Protein AF-X0UNC1-F1 (afdb_monomer_lite)

InterPro domains:
  IPR003507 Peptidase family S66 [PTHR30237] (47-263)
  IPR027461 LD-carboxypeptidase A, C-terminal domain superfamily [G3DSA:3.50.30.60] (169-266)
  IPR027461 LD-carboxypeptidase A, C-terminal domain superfamily [SSF141986] (198-264)
  IPR027478 Murein tetrapeptide carboxypeptidase, N-terminal [G3DSA:3.40.50.10740] (17-152)
  IPR029062 Class I glutamine amidotransferase-like [SSF52317] (46-132)
  IPR040449 LD-carboxypeptidase, N-terminal [PF02016] (45-111)
  IPR040921 LD-carboxypeptidase, C-terminal [PF17676] (198-264)

Sequence (266 aa):
DLDRLGFATAVDMLAFVRTHLPAPLRLTAAPRFFEVREDDERGGRRDDDARIRDLQGAIDDQRTLAIVSANGGAYLSRILADINFSPLARRRAPFWMFGFSEITTLVNLVASYRCGRGVYWLCPNFLAWKIRPRAAAREAVAEFWQTLPVILDGGWPGRPTPSRGGGWISTQKDFKHLDFGPIRGRLVSGRAESGRVRLIGGCIAVFCAFLIAKQAKRLRPDGRWLILEDIREAPYRLDRYFASFKLAGWFDRLAGLIIGDFHTPE

Secondary structure (DSSP, 8-state):
-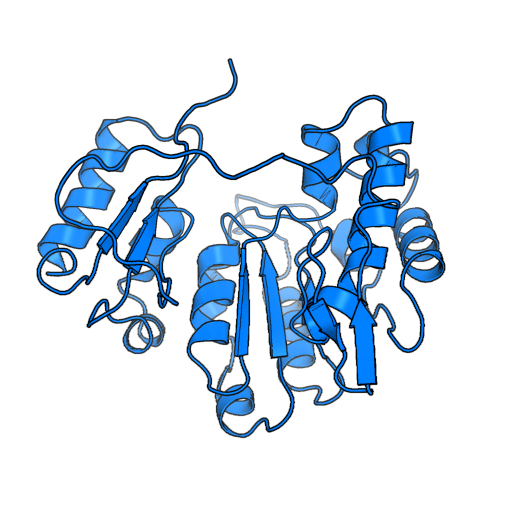TTTTT-SSHHHHHHHHHHHS-TT------THHHHPPEETTTTEES-HHHHHHHHHHHHH-TT--EEE-S---S-SGGGTTT---HHHHH--S-EEEEE-GGGHHHHHHHHTSTTEEEEE---TTTHHHHS-SHHHHHHHHHHHHHHHHHHHTT-BTTB-EE-TTSSEE--TTT-SSS---SPP----SS---SS---EEEEEHHHHHHHTTSGGGGGG--TT-EEEEE-SS--HHHHHHHHHHHHHTT-TTT-SEEEE-------

pLDDT: mean 87.93, std 11.5, range [45.62, 98.0]

Foldseek 3Di:
DCVLLVHPALVRLQVLLQVLQDPPDDDPDDRVVVPFDFDVVCQTRPDLPVVQCVQQVLLQDLPNQEDADQAADDRPLVSPVVRDNVSLQVHDAAYEYEEAHLCLVVLLLQVLGPRRHRDDHCRLNNLSVVDDDSVVSNVQSSVVSNCVVQVSQVHDAQDWDQGPVGDTDHHVPPDDRPPPDDDDDDDPDDDDDPDDFAEHEGALLNVLVCCPPPSCVSVAQARHEYEYEHEPDDPVVVVVSVVSCVVVVNVVHHPYYHYDDHDHPD

Structure (mmCIF, N/CA/C/O backbone):
data_AF-X0UNC1-F1
#
_entry.id   AF-X0UNC1-F1
#
loop_
_atom_site.group_PDB
_atom_site.id
_atom_site.type_symbol
_atom_site.label_atom_id
_atom_site.label_alt_id
_atom_site.label_comp_id
_atom_site.label_asym_id
_atom_site.label_entity_id
_atom_site.label_seq_id
_atom_site.pdbx_PDB_ins_code
_atom_site.Cartn_x
_atom_site.Cartn_y
_atom_site.Cartn_z
_atom_site.occupancy
_atom_site.B_iso_or_equiv
_atom_site.auth_seq_id
_atom_site.auth_comp_id
_atom_site.auth_asym_id
_atom_site.auth_atom_id
_atom_site.pdbx_PDB_model_num
ATOM 1 N N . ASP A 1 1 ? 5.633 1.254 -18.620 1.00 79.44 1 ASP A N 1
ATOM 2 C CA . ASP A 1 1 ? 6.142 2.256 -17.656 1.00 79.44 1 ASP A CA 1
ATOM 3 C C . ASP A 1 1 ? 7.614 2.587 -17.814 1.00 79.44 1 ASP A C 1
ATOM 5 O O . ASP A 1 1 ? 7.907 3.772 -17.837 1.00 79.44 1 ASP A O 1
ATOM 9 N N . LEU A 1 2 ? 8.513 1.610 -17.999 1.00 87.25 2 LEU A N 1
ATOM 10 C CA . LEU A 1 2 ? 9.952 1.866 -18.212 1.00 87.25 2 LEU A CA 1
ATOM 11 C C . LEU A 1 2 ? 10.226 2.949 -19.272 1.00 87.25 2 LEU A C 1
ATOM 13 O O . LEU A 1 2 ? 10.856 3.955 -18.966 1.00 87.25 2 LEU A O 1
ATOM 17 N N . ASP A 1 3 ? 9.639 2.820 -20.466 1.00 86.00 3 ASP A N 1
ATOM 18 C CA . ASP A 1 3 ? 9.773 3.829 -21.528 1.00 86.00 3 ASP A CA 1
ATOM 19 C C . ASP A 1 3 ? 9.216 5.214 -21.125 1.00 86.00 3 ASP A C 1
ATOM 21 O O . ASP A 1 3 ? 9.839 6.242 -21.389 1.00 86.00 3 ASP A O 1
ATOM 25 N N . ARG A 1 4 ? 8.082 5.262 -20.408 1.00 84.94 4 ARG A N 1
ATOM 26 C CA . ARG A 1 4 ? 7.494 6.524 -19.908 1.00 84.94 4 ARG A CA 1
ATOM 27 C C . ARG A 1 4 ? 8.386 7.207 -18.871 1.00 84.94 4 ARG A C 1
ATOM 29 O O . ARG A 1 4 ? 8.374 8.431 -18.780 1.00 84.94 4 ARG A O 1
ATOM 36 N N . LEU A 1 5 ? 9.136 6.415 -18.111 1.00 85.31 5 LEU A N 1
ATOM 37 C CA . LEU A 1 5 ? 10.139 6.858 -17.147 1.00 85.31 5 LEU A CA 1
ATOM 38 C C . LEU A 1 5 ? 11.498 7.172 -17.796 1.00 85.31 5 LEU A C 1
ATOM 40 O O . LEU A 1 5 ? 12.403 7.641 -17.114 1.00 85.31 5 LEU A O 1
ATOM 44 N N . GLY A 1 6 ? 11.659 6.921 -19.099 1.00 86.69 6 GLY A N 1
ATOM 45 C CA . GLY A 1 6 ? 12.914 7.151 -19.811 1.00 86.69 6 GLY A CA 1
ATOM 46 C C . GLY A 1 6 ? 13.993 6.096 -19.544 1.00 86.69 6 GLY A C 1
ATOM 47 O O . GLY A 1 6 ? 15.178 6.424 -19.606 1.00 86.69 6 GLY A O 1
ATOM 48 N N . PHE A 1 7 ? 13.605 4.851 -19.246 1.00 91.44 7 PHE A N 1
ATOM 49 C CA . PHE A 1 7 ? 14.516 3.711 -19.104 1.00 91.44 7 PHE A CA 1
ATOM 50 C C . PHE A 1 7 ? 14.308 2.698 -20.231 1.00 91.44 7 PHE A C 1
ATOM 52 O O . PHE A 1 7 ? 13.170 2.344 -20.544 1.00 91.44 7 PHE A O 1
ATOM 59 N N . ALA A 1 8 ? 15.406 2.203 -20.808 1.00 91.81 8 ALA A N 1
ATOM 60 C CA . ALA A 1 8 ? 15.360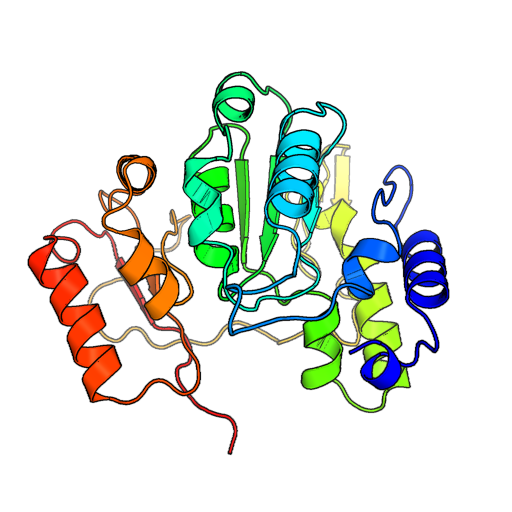 1.175 -21.845 1.00 91.81 8 ALA A CA 1
ATOM 61 C C . ALA A 1 8 ? 15.033 -0.204 -21.254 1.00 91.81 8 ALA A C 1
ATOM 63 O O . ALA A 1 8 ? 14.214 -0.937 -21.804 1.00 91.81 8 ALA A O 1
ATOM 64 N N . THR A 1 9 ? 15.624 -0.539 -20.102 1.00 93.81 9 THR A N 1
ATOM 65 C CA . THR A 1 9 ? 15.418 -1.827 -19.428 1.00 93.81 9 THR A CA 1
ATOM 66 C C . THR A 1 9 ? 15.122 -1.676 -17.933 1.00 93.81 9 THR A C 1
ATOM 68 O O . THR A 1 9 ? 15.359 -0.632 -17.316 1.00 93.81 9 THR A O 1
ATOM 71 N N . ALA A 1 10 ? 14.621 -2.751 -17.314 1.00 93.38 10 ALA A N 1
ATOM 72 C CA . ALA A 1 10 ? 14.457 -2.824 -15.863 1.00 93.38 10 ALA A CA 1
ATOM 73 C C . ALA A 1 10 ? 15.808 -2.762 -15.129 1.00 93.38 10 ALA A C 1
ATOM 75 O O . ALA A 1 10 ? 15.888 -2.215 -14.028 1.00 93.38 10 ALA A O 1
ATOM 76 N N . VAL A 1 11 ? 16.872 -3.287 -15.746 1.00 96.00 11 VAL A N 1
ATOM 77 C CA . VAL A 1 11 ? 18.243 -3.213 -15.225 1.00 96.00 11 VAL A CA 1
ATOM 78 C C . VAL A 1 11 ? 18.689 -1.756 -15.115 1.00 96.00 11 VAL A C 1
ATOM 80 O O . VAL A 1 11 ? 19.142 -1.353 -14.043 1.00 96.00 11 VAL A O 1
ATOM 83 N N . ASP A 1 12 ? 18.478 -0.955 -16.164 1.00 95.06 12 ASP A N 1
ATOM 84 C CA . ASP A 1 12 ? 18.856 0.466 -16.184 1.00 95.06 12 ASP A CA 1
ATOM 85 C C . ASP A 1 12 ? 18.105 1.267 -15.122 1.00 95.06 12 ASP A C 1
ATOM 87 O O . ASP A 1 12 ? 18.697 2.065 -14.392 1.00 95.06 12 ASP A O 1
ATOM 91 N N . MET A 1 13 ? 16.797 1.023 -14.995 1.00 94.44 13 MET A N 1
ATOM 92 C CA . MET A 1 13 ? 15.981 1.663 -13.967 1.00 94.44 13 MET A CA 1
ATOM 93 C C . MET A 1 13 ? 16.474 1.297 -12.564 1.00 94.44 13 MET A C 1
ATOM 95 O O . MET A 1 13 ? 16.636 2.174 -11.721 1.00 94.44 13 MET A O 1
ATOM 99 N N . LEU A 1 14 ? 16.744 0.019 -12.293 1.00 95.75 14 LEU A N 1
ATOM 100 C CA . LEU A 1 14 ? 17.217 -0.414 -10.977 1.00 95.75 14 LEU A CA 1
ATOM 101 C C . LEU A 1 14 ? 18.623 0.105 -10.662 1.00 95.75 14 LEU A C 1
ATOM 103 O O . LEU A 1 14 ? 18.894 0.436 -9.508 1.00 95.75 14 LEU A O 1
ATOM 107 N N . ALA A 1 15 ? 19.509 0.198 -11.656 1.00 96.75 15 ALA A N 1
ATOM 108 C CA . ALA A 1 15 ? 20.810 0.839 -11.498 1.00 96.75 15 ALA A CA 1
ATOM 109 C C . ALA A 1 15 ? 20.642 2.318 -11.123 1.00 96.75 15 ALA A C 1
ATOM 111 O O . ALA A 1 15 ? 21.204 2.758 -10.123 1.00 96.75 15 ALA A O 1
ATOM 112 N N . PHE A 1 16 ? 19.786 3.047 -11.843 1.00 95.75 16 PHE A N 1
ATOM 113 C CA . PHE A 1 16 ? 19.465 4.440 -11.538 1.00 95.75 16 PHE A CA 1
ATOM 114 C C . PHE A 1 16 ? 18.873 4.616 -10.136 1.00 95.75 16 PHE A C 1
ATOM 116 O O . PHE A 1 16 ? 19.290 5.501 -9.397 1.00 95.75 16 PHE A O 1
ATOM 123 N N . VAL A 1 17 ? 17.928 3.771 -9.724 1.00 95.19 17 VAL A N 1
ATOM 124 C CA . VAL A 1 17 ? 17.356 3.858 -8.373 1.00 95.19 17 VAL A CA 1
ATOM 125 C C . VAL A 1 17 ? 18.431 3.632 -7.310 1.00 95.19 17 VAL A C 1
ATOM 127 O O . VAL A 1 17 ? 18.474 4.359 -6.322 1.00 95.19 17 VAL A O 1
ATOM 130 N N . ARG A 1 18 ? 19.332 2.663 -7.506 1.00 96.06 18 ARG A N 1
ATOM 131 C CA . ARG A 1 18 ? 20.413 2.380 -6.549 1.00 96.06 18 ARG A CA 1
ATOM 132 C C . ARG A 1 18 ? 21.384 3.548 -6.381 1.00 96.06 18 ARG A C 1
ATOM 134 O O . ARG A 1 18 ? 21.899 3.707 -5.283 1.00 96.06 18 ARG A O 1
ATOM 141 N N . THR A 1 19 ? 21.614 4.363 -7.413 1.00 96.06 19 THR A N 1
ATOM 142 C CA . THR A 1 19 ? 22.465 5.561 -7.287 1.00 96.06 19 THR A CA 1
ATOM 143 C C . THR A 1 19 ? 21.760 6.730 -6.597 1.00 96.06 19 THR A C 1
ATOM 145 O O . THR A 1 19 ? 22.437 7.615 -6.088 1.00 96.06 19 THR A O 1
ATOM 148 N N . HIS A 1 20 ? 20.422 6.748 -6.571 1.00 94.31 20 HIS A N 1
ATOM 149 C CA . HIS A 1 20 ? 19.626 7.824 -5.961 1.00 94.31 20 HIS A CA 1
ATOM 150 C C . HIS A 1 20 ? 19.039 7.455 -4.595 1.00 94.31 20 HIS A C 1
ATOM 152 O O . HIS A 1 20 ? 18.511 8.322 -3.907 1.00 94.31 20 HIS A O 1
ATOM 158 N N . LEU A 1 21 ? 19.135 6.191 -4.178 1.00 94.38 21 LEU A N 1
ATOM 159 C CA . LEU A 1 21 ? 18.744 5.752 -2.845 1.00 94.38 21 LEU A CA 1
ATOM 160 C C . LEU A 1 21 ? 19.859 6.090 -1.837 1.00 94.38 21 LEU A C 1
ATOM 162 O O . LEU A 1 21 ? 20.949 5.521 -1.941 1.00 94.38 21 LEU A O 1
ATOM 166 N N . PRO A 1 22 ? 19.622 6.969 -0.845 1.00 92.56 22 PRO A N 1
ATOM 167 C CA . PRO A 1 22 ? 20.681 7.381 0.069 1.00 92.56 22 PRO A CA 1
ATOM 168 C C . PRO A 1 22 ? 21.156 6.244 0.981 1.00 92.56 22 PRO A C 1
ATOM 170 O O . PRO A 1 22 ? 20.357 5.466 1.512 1.00 92.56 22 PRO A O 1
ATOM 173 N N . ALA A 1 23 ? 22.467 6.183 1.222 1.00 90.56 23 ALA A N 1
ATOM 174 C CA . ALA A 1 23 ? 23.041 5.280 2.215 1.00 90.56 23 ALA A CA 1
ATOM 175 C C . ALA A 1 23 ? 22.481 5.584 3.626 1.00 90.56 23 ALA A C 1
ATOM 177 O O . ALA A 1 23 ? 22.202 6.742 3.935 1.00 90.56 23 ALA A O 1
ATOM 178 N N . PRO A 1 24 ? 22.317 4.571 4.501 1.00 93.12 24 PRO A N 1
ATOM 179 C CA . PRO A 1 24 ? 22.712 3.168 4.337 1.00 93.12 24 PRO A CA 1
ATOM 180 C C . PRO A 1 24 ? 21.640 2.276 3.677 1.00 93.12 24 PRO A C 1
ATOM 182 O O . PRO A 1 24 ? 21.762 1.050 3.724 1.00 93.12 24 PRO A O 1
ATOM 185 N N . LEU A 1 25 ? 20.579 2.848 3.095 1.00 95.56 25 LEU A N 1
ATOM 186 C CA . LEU A 1 25 ? 19.500 2.065 2.492 1.00 95.56 25 LEU A CA 1
ATOM 187 C C . LEU A 1 25 ? 19.997 1.297 1.260 1.00 95.56 25 LEU A C 1
ATOM 189 O O . LEU A 1 25 ? 20.842 1.767 0.501 1.00 95.56 25 LEU A O 1
ATOM 193 N N . ARG A 1 26 ? 19.459 0.092 1.056 1.00 96.50 26 ARG A N 1
ATOM 194 C CA . ARG A 1 26 ? 19.784 -0.765 -0.090 1.00 96.50 26 ARG A CA 1
ATOM 195 C C . ARG A 1 26 ? 18.510 -1.276 -0.742 1.00 96.50 26 ARG A C 1
ATOM 197 O O . ARG A 1 26 ? 17.616 -1.766 -0.058 1.00 96.50 26 ARG A O 1
ATOM 204 N N . LEU A 1 27 ? 18.459 -1.203 -2.069 1.00 95.88 27 LEU A N 1
ATOM 205 C CA . LEU A 1 27 ? 17.361 -1.748 -2.860 1.00 95.88 27 LEU A CA 1
ATOM 206 C C . LEU A 1 27 ? 17.609 -3.231 -3.168 1.00 95.88 27 LEU A C 1
ATOM 208 O O . LEU A 1 27 ? 18.585 -3.569 -3.839 1.00 95.88 27 LEU A O 1
ATOM 212 N N . THR A 1 28 ? 16.690 -4.097 -2.746 1.00 95.31 28 THR A N 1
ATOM 213 C CA . THR A 1 28 ? 16.735 -5.553 -2.988 1.00 95.31 28 THR A CA 1
ATOM 214 C C . THR A 1 28 ? 15.943 -6.000 -4.223 1.00 95.31 28 THR A C 1
ATOM 216 O O . THR A 1 28 ? 15.921 -7.184 -4.549 1.00 95.31 28 THR A O 1
ATOM 219 N N . ALA A 1 29 ? 15.307 -5.067 -4.939 1.00 93.50 29 ALA A N 1
ATOM 220 C CA . ALA A 1 29 ? 14.529 -5.366 -6.136 1.00 93.50 29 ALA A CA 1
ATOM 221 C C . ALA A 1 29 ? 15.393 -5.929 -7.277 1.00 93.50 29 ALA A C 1
ATOM 223 O O . ALA A 1 29 ? 16.523 -5.483 -7.503 1.00 93.50 29 ALA A O 1
ATOM 224 N N . ALA A 1 30 ? 14.827 -6.880 -8.023 1.00 91.69 30 ALA A N 1
ATOM 225 C CA . ALA A 1 30 ? 15.468 -7.510 -9.173 1.00 91.69 30 ALA A CA 1
ATOM 226 C C . ALA A 1 30 ? 14.706 -7.225 -10.481 1.00 91.69 30 ALA A C 1
ATOM 228 O O . ALA A 1 30 ? 13.495 -6.997 -10.428 1.00 91.69 30 ALA A O 1
ATOM 229 N N . PRO A 1 31 ? 15.374 -7.295 -11.651 1.00 92.06 31 PRO A N 1
ATOM 230 C CA . PRO A 1 31 ? 14.754 -7.002 -12.949 1.00 92.06 31 PRO A CA 1
ATOM 231 C C . PRO A 1 31 ? 13.486 -7.816 -13.227 1.00 92.06 31 PRO A C 1
ATOM 233 O O . PRO A 1 31 ? 12.492 -7.254 -13.687 1.00 92.06 31 PRO A O 1
ATOM 236 N N . ARG A 1 32 ? 13.461 -9.090 -12.797 1.00 89.75 32 ARG A N 1
ATOM 237 C CA . ARG A 1 32 ? 12.297 -9.983 -12.935 1.00 89.75 32 ARG A CA 1
ATOM 238 C C . ARG A 1 32 ? 10.994 -9.361 -12.427 1.00 89.75 32 ARG A C 1
ATOM 240 O O . ARG A 1 32 ? 9.942 -9.623 -12.991 1.00 89.75 32 ARG A O 1
ATOM 247 N N . PHE A 1 33 ? 11.044 -8.485 -11.417 1.00 86.56 33 PHE A N 1
ATOM 248 C CA . PHE A 1 33 ? 9.865 -7.797 -10.872 1.00 86.56 33 PHE A CA 1
ATOM 249 C C . PHE A 1 33 ? 9.198 -6.831 -11.847 1.00 86.56 33 PHE A C 1
ATOM 251 O O . PHE A 1 33 ? 8.117 -6.334 -11.543 1.00 86.56 33 PHE A O 1
ATOM 258 N N . PHE A 1 34 ? 9.817 -6.540 -12.986 1.00 85.62 34 PHE A N 1
ATOM 259 C CA . PHE A 1 34 ? 9.329 -5.606 -13.999 1.00 85.62 34 PHE A CA 1
ATOM 260 C C . PHE A 1 34 ? 9.144 -6.272 -15.367 1.00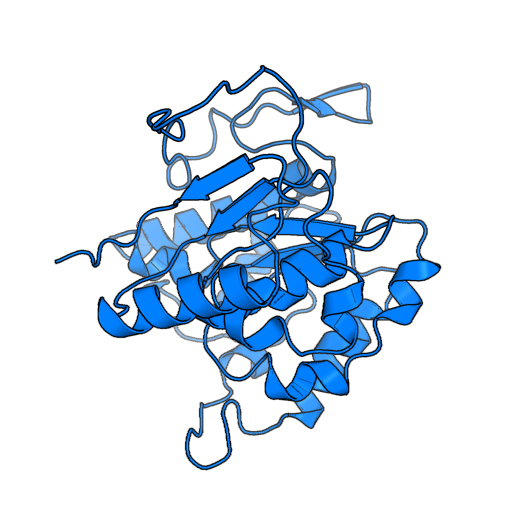 85.62 34 PHE A C 1
ATOM 262 O O . PHE A 1 34 ? 8.550 -5.672 -16.255 1.00 85.62 34 PHE A O 1
ATOM 269 N N . GLU A 1 35 ? 9.617 -7.509 -15.523 1.00 82.12 35 GLU A N 1
ATOM 270 C CA . GLU A 1 35 ? 9.595 -8.264 -16.781 1.00 82.12 35 GLU A CA 1
ATOM 271 C C . GLU A 1 35 ? 8.417 -9.249 -16.858 1.00 82.12 35 GLU A C 1
ATOM 273 O O . GLU A 1 35 ? 8.073 -9.718 -17.944 1.00 82.12 35 GLU A O 1
ATOM 278 N N . VAL A 1 36 ? 7.756 -9.546 -15.728 1.00 77.31 36 VAL A N 1
ATOM 279 C CA . VAL A 1 36 ? 6.568 -10.415 -15.720 1.00 77.31 36 VAL A CA 1
ATOM 280 C C . VAL A 1 36 ? 5.422 -9.756 -16.484 1.00 77.31 36 VAL A C 1
ATOM 282 O O . VAL A 1 36 ? 5.016 -8.636 -16.163 1.00 77.31 36 VAL A O 1
ATOM 285 N N . ARG A 1 37 ? 4.861 -10.495 -17.444 1.00 76.25 37 ARG A N 1
ATOM 286 C CA . ARG A 1 37 ? 3.643 -10.120 -18.170 1.00 76.25 37 ARG A CA 1
ATOM 287 C C . ARG A 1 37 ? 2.399 -10.540 -17.398 1.00 76.25 37 ARG A C 1
ATOM 289 O O . ARG A 1 37 ? 2.374 -11.632 -16.830 1.00 76.25 37 ARG A O 1
ATOM 296 N N . GLU A 1 38 ? 1.382 -9.690 -17.418 1.00 77.94 38 GLU A N 1
ATOM 297 C CA . GLU A 1 38 ? 0.041 -10.050 -16.964 1.00 77.94 38 GLU A CA 1
ATOM 298 C C . GLU A 1 38 ? -0.590 -11.074 -17.919 1.00 77.94 38 GLU A C 1
ATOM 300 O O . GLU A 1 38 ? -0.264 -11.137 -19.109 1.00 77.94 38 GLU A O 1
ATOM 305 N N . ASP A 1 39 ? -1.423 -11.927 -17.343 1.00 78.25 39 ASP A N 1
ATOM 306 C CA . ASP A 1 39 ? -2.204 -12.978 -17.973 1.00 78.25 39 ASP A CA 1
ATOM 307 C C . ASP A 1 39 ? -3.557 -13.007 -17.253 1.00 78.25 39 ASP A C 1
ATOM 309 O O . ASP A 1 39 ? -3.709 -13.612 -16.188 1.00 78.25 39 ASP A O 1
ATOM 313 N N . ASP A 1 40 ? -4.523 -12.270 -17.794 1.00 78.81 40 ASP A N 1
ATOM 314 C CA . ASP A 1 40 ? -5.837 -12.110 -17.168 1.00 78.81 40 ASP A CA 1
ATOM 315 C C . ASP A 1 40 ? -6.625 -13.427 -17.132 1.00 78.81 40 ASP A C 1
ATOM 317 O O . ASP A 1 40 ? -7.381 -13.667 -16.190 1.00 78.81 40 ASP A O 1
ATOM 321 N N . GLU A 1 41 ? -6.389 -14.332 -18.087 1.00 79.06 41 GLU A N 1
ATOM 322 C CA . GLU A 1 41 ? -7.042 -15.646 -18.141 1.00 79.06 41 GLU A CA 1
ATOM 323 C C . GLU A 1 41 ? -6.536 -16.590 -17.044 1.00 79.06 41 GLU A C 1
ATOM 325 O O . GLU A 1 41 ? -7.276 -17.448 -16.561 1.00 79.06 41 GLU A O 1
ATOM 330 N N . ARG A 1 42 ? -5.282 -16.416 -16.608 1.00 70.56 42 ARG A N 1
ATOM 331 C CA . ARG A 1 42 ? -4.683 -17.175 -15.496 1.00 70.56 42 ARG A CA 1
ATOM 332 C C . ARG A 1 42 ? -4.620 -16.386 -14.189 1.00 70.56 42 ARG A C 1
ATOM 334 O O . ARG A 1 42 ? -4.094 -16.878 -13.191 1.00 70.56 42 ARG A O 1
ATOM 341 N N . GLY A 1 43 ? -5.235 -15.205 -14.164 1.00 60.97 43 GLY A N 1
ATOM 342 C CA . GLY A 1 43 ? -5.462 -14.422 -12.959 1.00 60.97 43 GLY A CA 1
ATOM 343 C C . GLY A 1 43 ? -4.280 -13.578 -12.490 1.00 60.97 43 GLY A C 1
ATOM 344 O O . GLY A 1 43 ? -4.030 -13.489 -11.285 1.00 60.97 43 GLY A O 1
ATOM 345 N N . GLY A 1 44 ? -3.601 -12.923 -13.432 1.00 68.81 44 GLY A N 1
ATOM 346 C CA . GLY A 1 44 ? -2.694 -11.807 -13.182 1.00 68.81 44 GLY A CA 1
ATOM 347 C C . GLY A 1 44 ? -1.259 -12.065 -13.614 1.00 68.81 44 GLY A C 1
ATOM 348 O O . GLY A 1 44 ? -0.992 -12.596 -14.686 1.00 68.81 44 GLY A O 1
ATOM 349 N N . ARG A 1 45 ? -0.287 -11.647 -12.794 1.00 69.25 45 ARG A N 1
ATOM 350 C CA . ARG A 1 45 ? 1.125 -11.993 -13.022 1.00 69.25 45 ARG A CA 1
ATOM 351 C C . ARG A 1 45 ? 1.280 -13.510 -12.974 1.00 69.25 45 ARG A C 1
ATOM 353 O O . ARG A 1 45 ? 0.955 -14.097 -11.953 1.00 69.25 45 ARG A O 1
ATOM 360 N N . ARG A 1 46 ? 1.841 -14.091 -14.041 1.00 69.62 46 ARG A N 1
ATOM 361 C CA . ARG A 1 46 ? 1.930 -15.537 -14.361 1.00 69.62 46 ARG A CA 1
ATOM 362 C C . ARG A 1 46 ? 2.386 -16.511 -13.257 1.00 69.62 46 ARG A C 1
ATOM 364 O O . ARG A 1 46 ? 2.341 -17.711 -13.499 1.00 69.62 46 ARG A O 1
ATOM 371 N N . ASP A 1 47 ? 2.857 -16.039 -12.106 1.00 83.81 47 ASP A N 1
ATOM 372 C CA . ASP A 1 47 ? 3.411 -16.870 -11.034 1.00 83.81 47 ASP A CA 1
ATOM 373 C C . ASP A 1 47 ? 3.018 -16.314 -9.652 1.00 83.81 47 ASP A C 1
ATOM 375 O O . ASP A 1 47 ? 3.693 -15.445 -9.088 1.00 83.81 47 ASP A O 1
ATOM 379 N N . ASP A 1 48 ? 1.889 -16.793 -9.122 1.00 88.50 48 ASP A N 1
ATOM 380 C CA . ASP A 1 48 ? 1.416 -16.476 -7.767 1.00 88.50 48 ASP A CA 1
ATOM 381 C C . ASP A 1 48 ? 2.428 -16.914 -6.710 1.00 88.50 48 ASP A C 1
ATOM 383 O O . ASP A 1 48 ? 2.706 -16.149 -5.785 1.00 88.50 48 ASP A O 1
ATOM 387 N N . ASP A 1 49 ? 3.049 -18.082 -6.885 1.00 89.81 49 ASP A N 1
ATOM 388 C CA . ASP A 1 49 ? 4.021 -18.608 -5.933 1.00 89.81 49 ASP A CA 1
ATOM 389 C C . ASP A 1 49 ? 5.260 -17.712 -5.855 1.00 89.81 49 ASP A C 1
ATOM 391 O O . ASP A 1 49 ? 5.793 -17.486 -4.770 1.00 89.81 49 ASP A O 1
ATOM 395 N N . ALA A 1 50 ? 5.724 -17.149 -6.976 1.00 89.19 50 ALA A N 1
ATOM 396 C CA . ALA A 1 50 ? 6.801 -16.162 -6.965 1.00 89.19 50 ALA A CA 1
ATOM 397 C C . ALA A 1 50 ? 6.394 -14.90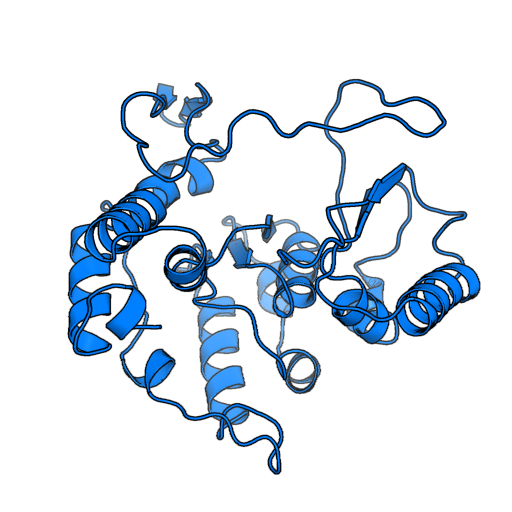4 -6.201 1.00 89.19 50 ALA A C 1
ATOM 399 O O . ALA A 1 50 ? 7.152 -14.449 -5.346 1.00 89.19 50 ALA A O 1
ATOM 400 N N . ARG A 1 51 ? 5.189 -14.374 -6.446 1.00 90.25 51 ARG A N 1
ATOM 401 C CA . ARG A 1 51 ? 4.690 -13.192 -5.724 1.00 90.25 51 ARG A CA 1
ATOM 402 C C . ARG A 1 51 ? 4.582 -13.449 -4.224 1.00 90.25 51 ARG A C 1
ATOM 404 O O . ARG A 1 51 ? 4.976 -12.588 -3.438 1.00 90.25 51 ARG A O 1
ATOM 411 N N . ILE A 1 52 ? 4.086 -14.625 -3.839 1.00 94.56 52 ILE A N 1
ATOM 412 C CA . ILE A 1 52 ? 3.996 -15.071 -2.447 1.00 94.56 52 ILE A CA 1
ATOM 413 C C . ILE A 1 52 ? 5.394 -15.171 -1.843 1.00 94.56 52 ILE A C 1
ATOM 415 O O . ILE A 1 52 ? 5.640 -14.551 -0.813 1.00 94.56 52 ILE A O 1
ATOM 419 N N . ARG A 1 53 ? 6.335 -15.871 -2.492 1.00 94.81 53 ARG A N 1
ATOM 420 C CA . ARG A 1 53 ? 7.722 -16.009 -2.013 1.00 94.81 53 ARG A CA 1
ATOM 421 C C . ARG A 1 53 ? 8.413 -14.658 -1.840 1.00 94.81 53 ARG A C 1
ATOM 423 O O . ARG A 1 53 ? 9.057 -14.440 -0.818 1.00 94.81 53 ARG A O 1
ATOM 430 N N . ASP A 1 54 ? 8.276 -13.755 -2.807 1.00 94.19 54 ASP A N 1
ATOM 431 C CA . ASP A 1 54 ? 8.918 -12.439 -2.772 1.00 94.19 54 ASP A CA 1
ATOM 432 C C . ASP A 1 54 ? 8.345 -11.562 -1.646 1.00 94.19 54 ASP A C 1
ATOM 434 O O . ASP A 1 54 ? 9.099 -10.956 -0.877 1.00 94.19 54 ASP A O 1
ATOM 438 N N . LEU A 1 55 ? 7.015 -11.519 -1.508 1.00 95.75 55 LEU A N 1
ATOM 439 C CA . LEU A 1 55 ? 6.346 -10.755 -0.455 1.00 95.75 55 LEU A CA 1
ATOM 440 C C . LEU A 1 55 ? 6.604 -11.357 0.933 1.00 95.75 55 LEU A C 1
ATOM 442 O O . LEU A 1 55 ? 6.938 -10.625 1.867 1.00 95.75 55 LEU A O 1
ATOM 446 N N . GLN A 1 56 ? 6.495 -12.679 1.069 1.00 97.94 56 GLN A N 1
ATOM 447 C CA . GLN A 1 56 ? 6.748 -13.383 2.323 1.00 97.94 56 GLN A CA 1
ATOM 448 C C . GLN A 1 56 ? 8.207 -13.220 2.759 1.00 97.94 56 GLN A C 1
ATOM 450 O O . GLN A 1 56 ? 8.458 -12.849 3.902 1.00 97.94 56 GLN A O 1
ATOM 455 N N . GLY A 1 57 ? 9.165 -13.382 1.841 1.00 97.62 57 GLY A N 1
ATOM 456 C CA . GLY A 1 57 ? 10.585 -13.184 2.130 1.00 97.62 57 GLY A CA 1
ATOM 457 C C . GLY A 1 57 ? 10.899 -11.769 2.623 1.00 97.62 57 GLY A C 1
ATOM 458 O O . GLY A 1 57 ? 11.680 -11.595 3.559 1.00 97.62 57 GLY A O 1
ATOM 459 N N . ALA A 1 58 ? 10.245 -10.748 2.060 1.00 97.38 58 ALA A N 1
ATOM 460 C CA . ALA A 1 58 ? 10.391 -9.371 2.526 1.00 97.38 58 ALA A CA 1
ATOM 461 C C . ALA A 1 58 ? 9.796 -9.141 3.931 1.00 97.38 58 ALA A C 1
ATOM 463 O O . ALA A 1 58 ? 10.353 -8.358 4.704 1.00 97.38 58 ALA A O 1
ATOM 464 N N . ILE A 1 59 ? 8.689 -9.810 4.271 1.00 98.00 59 ILE A N 1
ATOM 465 C CA . ILE A 1 59 ? 8.060 -9.753 5.603 1.00 98.00 59 ILE A CA 1
ATOM 466 C C . ILE A 1 59 ? 8.912 -10.480 6.655 1.00 98.00 59 ILE A C 1
ATOM 468 O O . ILE A 1 59 ? 9.039 -9.992 7.785 1.00 98.00 59 ILE A O 1
ATOM 472 N N . ASP A 1 60 ? 9.498 -11.618 6.286 1.00 97.50 60 ASP A N 1
ATOM 473 C CA . ASP A 1 60 ? 10.294 -12.464 7.177 1.00 97.50 60 ASP A CA 1
ATOM 474 C C . ASP A 1 60 ? 11.670 -11.851 7.490 1.00 97.50 60 ASP A C 1
ATOM 476 O O . ASP A 1 60 ? 12.141 -11.930 8.633 1.00 97.50 60 ASP A O 1
ATOM 480 N N . ASP A 1 61 ? 12.305 -11.186 6.515 1.00 97.00 61 ASP A N 1
ATOM 481 C CA . ASP A 1 61 ? 13.627 -10.578 6.692 1.00 97.00 61 ASP A CA 1
ATOM 482 C C . ASP A 1 61 ? 13.576 -9.372 7.652 1.00 97.00 61 ASP A C 1
ATOM 484 O O . ASP A 1 61 ? 13.034 -8.299 7.360 1.00 97.00 61 ASP A O 1
ATOM 488 N N . GLN A 1 62 ? 14.218 -9.527 8.815 1.00 94.94 62 GLN A N 1
ATOM 489 C CA . GLN A 1 62 ? 14.315 -8.487 9.845 1.00 94.94 62 GLN A CA 1
ATOM 490 C C . GLN A 1 62 ? 15.092 -7.243 9.389 1.00 94.94 62 GLN A C 1
ATOM 492 O O . GLN A 1 62 ? 14.967 -6.188 10.013 1.00 94.94 62 GLN A O 1
ATOM 497 N N . ARG A 1 63 ? 15.871 -7.338 8.306 1.00 95.38 63 ARG A N 1
ATOM 498 C CA . ARG A 1 63 ? 16.608 -6.214 7.714 1.00 95.38 63 ARG A CA 1
ATOM 499 C C . ARG A 1 63 ? 15.744 -5.389 6.762 1.00 95.38 63 ARG A C 1
ATOM 501 O O . ARG A 1 63 ? 16.084 -4.238 6.493 1.00 95.38 63 ARG A O 1
ATOM 508 N N . THR A 1 64 ? 14.630 -5.929 6.263 1.00 97.38 64 THR A N 1
ATOM 509 C CA . THR A 1 64 ? 13.726 -5.196 5.365 1.00 97.38 64 THR A CA 1
ATOM 510 C C . THR A 1 64 ? 13.039 -4.084 6.133 1.00 97.38 64 THR A C 1
ATOM 512 O O . THR A 1 64 ? 12.168 -4.359 6.949 1.00 97.38 64 THR A O 1
ATOM 515 N N . LEU A 1 65 ? 13.390 -2.825 5.880 1.00 97.19 65 LEU A N 1
ATOM 516 C CA . LEU A 1 65 ? 12.746 -1.679 6.532 1.00 97.19 65 LEU A CA 1
ATOM 517 C C . LEU A 1 65 ? 11.394 -1.337 5.902 1.00 97.19 65 LEU A C 1
ATOM 519 O O . LEU A 1 65 ? 10.466 -0.948 6.611 1.00 97.19 65 LEU A O 1
ATOM 523 N N . ALA A 1 66 ? 11.294 -1.478 4.582 1.00 97.12 66 ALA A N 1
ATOM 524 C CA . ALA A 1 66 ? 10.137 -1.066 3.810 1.00 97.12 66 ALA A CA 1
ATOM 525 C C . ALA A 1 66 ? 9.891 -1.983 2.612 1.00 97.12 66 ALA A C 1
ATOM 527 O O . ALA A 1 66 ? 10.839 -2.422 1.961 1.00 97.12 66 ALA A O 1
ATOM 528 N N . ILE A 1 67 ? 8.618 -2.187 2.282 1.00 97.25 67 ILE A N 1
ATOM 529 C CA . ILE A 1 67 ? 8.182 -2.667 0.972 1.00 97.25 67 ILE A CA 1
ATOM 530 C C . ILE A 1 67 ? 7.638 -1.465 0.205 1.00 97.25 67 ILE A C 1
ATOM 532 O O . ILE A 1 67 ? 6.693 -0.807 0.646 1.00 97.25 67 ILE A O 1
ATOM 536 N N . VAL A 1 68 ? 8.246 -1.185 -0.947 1.00 95.94 68 VAL A N 1
ATOM 537 C CA . VAL A 1 68 ? 7.812 -0.130 -1.865 1.00 95.94 68 VAL A CA 1
ATOM 538 C C . VAL A 1 68 ? 7.215 -0.778 -3.100 1.00 95.94 68 VAL A C 1
ATOM 540 O O . VAL A 1 68 ? 7.923 -1.402 -3.889 1.00 95.94 68 VAL A O 1
ATOM 543 N N . SER A 1 69 ? 5.904 -0.633 -3.265 1.00 93.31 69 SER A N 1
ATOM 544 C CA . SER A 1 69 ? 5.215 -1.168 -4.439 1.00 93.31 69 SER A CA 1
ATOM 545 C C . SER A 1 69 ? 5.559 -0.321 -5.653 1.00 93.31 69 SER A C 1
ATOM 547 O O . SER A 1 69 ? 5.428 0.899 -5.604 1.00 93.31 69 SER A O 1
ATOM 549 N N . ALA A 1 70 ? 6.002 -0.954 -6.739 1.00 88.94 70 ALA A N 1
ATOM 550 C CA . ALA A 1 70 ? 6.361 -0.248 -7.966 1.00 88.94 70 ALA A CA 1
ATOM 551 C C . ALA A 1 70 ? 5.142 0.377 -8.664 1.00 88.94 70 ALA A C 1
ATOM 553 O O . ALA A 1 70 ? 5.266 1.448 -9.250 1.00 88.94 70 ALA A O 1
ATOM 554 N N . ASN A 1 71 ? 3.980 -0.275 -8.558 1.00 86.94 71 ASN A N 1
ATOM 555 C CA . ASN A 1 71 ? 2.686 0.119 -9.113 1.00 86.94 71 ASN A CA 1
ATOM 556 C C . ASN A 1 71 ? 1.543 -0.385 -8.212 1.00 86.94 71 ASN A C 1
ATOM 558 O O . ASN A 1 71 ? 1.777 -1.189 -7.306 1.00 86.94 71 ASN A O 1
ATOM 562 N N . GLY A 1 72 ? 0.319 0.067 -8.504 1.00 84.12 72 GLY A N 1
ATOM 563 C CA . GLY A 1 72 ? -0.910 -0.656 -8.157 1.00 84.12 72 GLY A CA 1
ATOM 564 C C . GLY A 1 72 ? -1.147 -1.829 -9.120 1.00 84.12 72 GLY A C 1
ATOM 565 O O . GLY A 1 72 ? -0.191 -2.466 -9.562 1.00 84.12 72 GLY A O 1
ATOM 566 N N . GLY A 1 73 ? -2.404 -2.089 -9.483 1.00 86.06 73 GLY A N 1
ATOM 567 C CA . GLY A 1 73 ? -2.762 -3.111 -10.472 1.00 86.06 73 GLY A CA 1
ATOM 568 C C . GLY A 1 73 ? -3.998 -3.893 -10.050 1.00 86.06 73 GLY A C 1
ATOM 569 O O . GLY A 1 73 ? -4.965 -3.301 -9.588 1.00 86.06 73 GLY A O 1
ATOM 570 N N . ALA A 1 74 ? -3.942 -5.212 -10.197 1.00 86.50 74 ALA A N 1
ATOM 571 C CA . ALA A 1 74 ? -4.960 -6.149 -9.739 1.00 86.50 74 ALA A CA 1
ATOM 572 C C . ALA A 1 74 ? -4.294 -7.421 -9.182 1.00 86.50 74 ALA A C 1
ATOM 574 O O . ALA A 1 74 ? -3.068 -7.570 -9.212 1.00 86.50 74 ALA A O 1
ATOM 575 N N . TYR A 1 75 ? -5.107 -8.364 -8.702 1.00 88.81 75 TYR A N 1
ATOM 576 C CA . TYR A 1 75 ? -4.695 -9.730 -8.349 1.00 88.81 75 TYR A CA 1
ATOM 577 C C . TYR A 1 75 ? -3.817 -9.880 -7.099 1.00 88.81 75 TYR A C 1
ATOM 579 O O . TYR A 1 75 ? -3.280 -10.965 -6.857 1.00 88.81 75 TYR A O 1
ATOM 587 N N . LEU A 1 76 ? -3.657 -8.854 -6.264 1.00 89.94 76 LEU A N 1
ATOM 588 C CA . LEU A 1 76 ? -3.023 -9.031 -4.954 1.00 89.94 76 LEU A CA 1
ATOM 589 C C . LEU A 1 76 ? -3.970 -9.762 -4.008 1.00 89.94 76 LEU A C 1
ATOM 591 O O . LEU A 1 76 ? -3.560 -10.677 -3.300 1.00 89.94 76 LEU A O 1
ATOM 595 N N . SER A 1 77 ? -5.250 -9.396 -4.051 1.00 87.19 77 SER A N 1
ATOM 596 C CA . SER A 1 77 ? -6.272 -9.920 -3.144 1.00 87.19 77 SER A CA 1
ATOM 597 C C . SER A 1 77 ? -6.379 -11.452 -3.150 1.00 87.19 77 SER A C 1
ATOM 599 O O . SER A 1 77 ? -6.594 -12.047 -2.096 1.00 87.19 77 SER A O 1
ATOM 601 N N . ARG A 1 78 ? -6.148 -12.104 -4.300 1.00 88.44 78 ARG A N 1
ATOM 602 C CA . ARG A 1 78 ? -6.195 -13.575 -4.431 1.00 88.44 78 ARG A CA 1
ATOM 603 C C . ARG A 1 78 ? -5.067 -14.313 -3.704 1.00 88.44 78 ARG A C 1
ATOM 605 O O . ARG A 1 78 ? -5.299 -15.431 -3.274 1.00 88.44 78 ARG A O 1
ATOM 612 N N . ILE A 1 79 ? -3.896 -13.693 -3.523 1.00 91.00 79 ILE A N 1
ATOM 613 C CA . ILE A 1 79 ? -2.764 -14.323 -2.815 1.00 91.00 79 ILE A CA 1
ATOM 614 C C . ILE A 1 79 ? -2.716 -13.957 -1.326 1.00 91.00 79 ILE A C 1
ATOM 616 O O . ILE A 1 79 ? -1.892 -14.481 -0.587 1.00 91.00 79 ILE A O 1
ATOM 620 N N . LEU A 1 80 ? -3.582 -13.051 -0.845 1.00 91.38 80 LEU A N 1
ATOM 621 C CA . LEU A 1 80 ? -3.544 -12.576 0.548 1.00 91.38 80 LEU A CA 1
ATOM 622 C C . LEU A 1 80 ? -3.792 -13.680 1.584 1.00 91.38 80 LEU A C 1
ATOM 624 O O . LEU A 1 80 ? -3.389 -13.526 2.740 1.00 91.38 80 LEU A O 1
ATOM 628 N N . ALA A 1 81 ? -4.485 -14.756 1.204 1.00 91.56 81 ALA A N 1
ATOM 629 C CA . ALA A 1 81 ? -4.712 -15.909 2.071 1.00 91.56 81 ALA A CA 1
ATOM 630 C C . ALA A 1 81 ? -3.413 -16.666 2.390 1.00 91.56 81 ALA A C 1
ATOM 632 O O . ALA A 1 81 ? -3.288 -17.197 3.493 1.00 91.56 81 ALA A O 1
ATOM 633 N N . ASP A 1 82 ? -2.444 -16.625 1.475 1.00 94.50 82 ASP A N 1
ATOM 634 C CA . ASP A 1 82 ? -1.192 -17.383 1.544 1.00 94.50 82 ASP A CA 1
ATOM 635 C C . ASP A 1 82 ? -0.031 -16.571 2.134 1.00 94.50 82 ASP A C 1
ATOM 637 O O . ASP A 1 82 ? 1.060 -17.094 2.357 1.00 94.50 82 ASP A O 1
ATOM 641 N N . ILE A 1 83 ? -0.261 -15.289 2.442 1.00 96.31 83 ILE A N 1
ATOM 642 C CA . ILE A 1 83 ? 0.730 -14.435 3.101 1.00 96.31 83 ILE A CA 1
ATOM 643 C C . ILE A 1 83 ? 0.593 -14.534 4.618 1.00 96.31 83 ILE A C 1
ATOM 645 O O . ILE A 1 83 ? -0.415 -14.161 5.229 1.00 96.31 83 ILE A O 1
ATOM 649 N N . ASN A 1 84 ? 1.672 -14.966 5.257 1.00 96.00 84 ASN A N 1
ATOM 650 C CA . ASN A 1 84 ? 1.781 -15.063 6.697 1.00 96.00 84 ASN A CA 1
ATOM 651 C C . ASN A 1 84 ? 2.315 -13.758 7.310 1.00 96.00 84 ASN A C 1
ATOM 653 O O . ASN A 1 84 ? 3.519 -13.517 7.388 1.00 96.00 84 ASN A O 1
ATOM 657 N N . PHE A 1 85 ? 1.406 -12.947 7.855 1.00 95.94 85 PHE A N 1
ATOM 658 C CA . PHE A 1 85 ? 1.739 -11.697 8.554 1.00 95.94 85 PHE A CA 1
ATOM 659 C C . PHE A 1 85 ? 2.098 -11.867 10.042 1.00 95.94 85 PHE A C 1
ATOM 661 O O . PHE A 1 85 ? 2.362 -10.879 10.733 1.00 95.94 85 PHE A O 1
ATOM 668 N N . SER A 1 86 ? 2.095 -13.087 10.593 1.00 95.12 86 SER A N 1
ATOM 669 C CA . SER A 1 86 ? 2.449 -13.302 12.008 1.00 95.12 86 SER A CA 1
ATOM 670 C C . SER A 1 86 ? 3.861 -12.838 12.418 1.00 95.12 86 SER A C 1
ATOM 672 O O . SER A 1 86 ? 3.990 -12.394 13.567 1.00 95.12 86 SER A O 1
ATOM 674 N N . PRO A 1 87 ? 4.892 -12.806 11.543 1.00 97.06 87 PRO A N 1
ATOM 675 C CA . PRO A 1 87 ? 6.199 -12.248 11.896 1.00 97.06 87 PRO A CA 1
ATOM 676 C C . PRO A 1 87 ? 6.125 -10.784 12.350 1.00 97.06 87 PRO A C 1
ATOM 678 O O . PRO A 1 87 ? 6.802 -10.390 13.304 1.00 97.06 87 PRO A O 1
ATOM 681 N N . LEU A 1 88 ? 5.226 -9.985 11.758 1.00 97.12 88 LEU A N 1
ATOM 682 C CA . LEU A 1 88 ? 5.046 -8.574 12.118 1.00 97.12 88 LEU A CA 1
ATOM 683 C C . LEU A 1 88 ? 4.548 -8.386 13.560 1.00 97.12 88 LEU A C 1
ATOM 685 O O . LEU A 1 88 ? 4.777 -7.342 14.165 1.00 97.12 88 LEU A O 1
ATOM 689 N N . ALA A 1 89 ? 3.893 -9.388 14.155 1.00 95.88 89 ALA A N 1
ATOM 690 C CA . ALA A 1 89 ? 3.452 -9.309 15.549 1.00 95.88 89 ALA A CA 1
ATOM 691 C C . ALA A 1 89 ? 4.626 -9.325 16.542 1.00 95.88 89 ALA A C 1
ATOM 693 O O . ALA A 1 89 ? 4.530 -8.732 17.616 1.00 95.88 89 ALA A O 1
ATOM 694 N N . ARG A 1 90 ? 5.730 -9.990 16.182 1.00 94.44 90 ARG A N 1
ATOM 695 C CA . ARG A 1 90 ? 6.918 -10.167 17.037 1.00 94.44 90 ARG A CA 1
ATOM 696 C C . ARG A 1 90 ? 8.023 -9.160 16.720 1.00 94.44 90 ARG A C 1
ATOM 698 O O . ARG A 1 90 ? 8.944 -8.971 17.514 1.00 94.44 90 ARG A O 1
ATOM 705 N N . ARG A 1 91 ? 7.921 -8.491 15.573 1.00 96.88 91 ARG A N 1
ATOM 706 C CA . ARG A 1 91 ? 8.901 -7.527 15.091 1.00 96.88 91 ARG A CA 1
ATOM 707 C C . ARG A 1 91 ? 8.984 -6.293 16.000 1.00 96.88 91 ARG A C 1
ATOM 709 O O . ARG A 1 91 ? 7.975 -5.701 16.392 1.00 96.88 91 ARG A O 1
ATOM 716 N N . ARG A 1 92 ? 10.215 -5.892 16.341 1.00 93.62 92 ARG A N 1
ATOM 717 C CA . ARG A 1 92 ? 10.488 -4.710 17.183 1.00 93.62 92 ARG A CA 1
ATOM 718 C C . ARG A 1 92 ? 10.735 -3.447 16.365 1.00 93.62 92 ARG A C 1
ATOM 720 O O . ARG A 1 92 ? 10.211 -2.395 16.721 1.00 93.62 92 ARG A O 1
ATOM 727 N N . ALA A 1 93 ? 11.509 -3.564 15.289 1.00 94.00 93 ALA A N 1
ATOM 728 C CA . ALA A 1 93 ? 11.822 -2.451 14.401 1.00 94.00 93 ALA A CA 1
ATOM 729 C C . ALA A 1 93 ? 10.605 -2.060 13.544 1.00 94.00 93 ALA A C 1
ATOM 731 O O . ALA A 1 93 ? 9.839 -2.951 13.161 1.00 94.00 93 ALA A O 1
ATOM 732 N N . PRO A 1 94 ? 10.433 -0.769 13.197 1.00 96.19 94 PRO A N 1
ATOM 733 C CA . PRO A 1 94 ? 9.404 -0.346 12.255 1.00 96.19 94 PRO A CA 1
ATOM 734 C C . PRO A 1 94 ? 9.446 -1.137 10.940 1.00 96.19 94 PRO A C 1
ATOM 736 O O . PRO A 1 94 ? 10.513 -1.564 10.488 1.00 96.19 94 PRO A O 1
ATOM 739 N N . PHE A 1 95 ? 8.273 -1.338 10.345 1.00 97.88 95 PHE A N 1
ATOM 740 C CA . PHE A 1 95 ? 8.105 -1.951 9.032 1.00 97.88 95 PHE A CA 1
ATOM 741 C C . PHE A 1 95 ? 7.139 -1.119 8.204 1.00 97.88 95 PHE A C 1
ATOM 743 O O . PHE A 1 95 ? 5.987 -0.932 8.599 1.00 97.88 95 PHE A O 1
ATOM 750 N N . TRP A 1 96 ? 7.613 -0.608 7.079 1.00 97.62 96 TRP A N 1
ATOM 751 C CA . TRP A 1 96 ? 6.873 0.347 6.272 1.00 97.62 96 TRP A CA 1
ATOM 752 C C . TRP A 1 96 ? 6.285 -0.319 5.031 1.00 97.62 96 TRP A C 1
ATOM 754 O O . TRP A 1 96 ? 6.955 -1.096 4.357 1.00 97.62 96 TRP A O 1
ATOM 764 N N . MET A 1 97 ? 5.033 -0.002 4.719 1.00 97.31 97 MET A N 1
ATOM 765 C CA . MET A 1 97 ? 4.356 -0.462 3.511 1.00 97.31 97 MET A CA 1
ATOM 766 C C . MET A 1 97 ? 3.913 0.744 2.696 1.00 97.31 97 MET A C 1
ATOM 768 O O . MET A 1 97 ? 3.028 1.480 3.131 1.00 97.31 97 MET A O 1
ATOM 772 N N . PHE A 1 98 ? 4.520 0.923 1.525 1.00 96.19 98 PHE A N 1
ATOM 773 C CA . PHE A 1 98 ? 4.207 2.005 0.598 1.00 96.19 98 PHE A CA 1
ATOM 774 C C . PHE A 1 98 ? 3.396 1.477 -0.584 1.00 96.19 98 PHE A C 1
ATOM 776 O O . PHE A 1 98 ? 3.810 0.539 -1.280 1.00 96.19 98 PHE A O 1
ATOM 783 N N . GLY A 1 99 ? 2.258 2.116 -0.839 1.00 94.19 99 GLY A N 1
ATOM 784 C CA . GLY A 1 99 ? 1.461 1.864 -2.032 1.00 94.19 99 GLY A CA 1
ATOM 785 C C . GLY A 1 99 ? 0.130 2.602 -2.036 1.00 94.19 99 GLY A C 1
ATOM 786 O O . GLY A 1 99 ? -0.193 3.349 -1.117 1.00 94.19 99 GLY A O 1
ATOM 787 N N . PHE A 1 100 ? -0.641 2.377 -3.092 1.00 91.56 100 PHE A N 1
ATOM 788 C CA . PHE A 1 100 ? -1.992 2.902 -3.295 1.00 91.56 100 PHE A CA 1
ATOM 789 C C . PHE A 1 100 ? -2.786 1.922 -4.179 1.00 91.56 100 PHE A C 1
ATOM 791 O O . PHE A 1 100 ? -2.232 0.899 -4.598 1.00 91.56 100 PHE A O 1
ATOM 798 N N . SER A 1 101 ? -4.058 2.216 -4.477 1.00 92.75 101 SER A N 1
ATOM 799 C CA . SER A 1 101 ? -4.897 1.376 -5.351 1.00 92.75 101 SER A CA 1
ATOM 800 C C . SER A 1 101 ? -4.982 -0.071 -4.820 1.00 92.75 101 SER A C 1
ATOM 802 O O . SER A 1 101 ? -5.274 -0.246 -3.639 1.00 92.75 101 SER A O 1
ATOM 804 N N . GLU A 1 102 ? -4.681 -1.107 -5.611 1.00 92.44 102 GLU A N 1
ATOM 805 C CA . GLU A 1 102 ? -4.698 -2.531 -5.199 1.00 92.44 102 GLU A CA 1
ATOM 806 C C . GLU A 1 102 ? -3.884 -2.827 -3.928 1.00 92.44 102 GLU A C 1
ATOM 808 O O . GLU A 1 102 ? -4.219 -3.715 -3.142 1.00 92.44 102 GLU A O 1
ATOM 813 N N . ILE A 1 103 ? -2.842 -2.036 -3.659 1.00 95.19 103 ILE A N 1
ATOM 814 C CA . ILE A 1 103 ? -1.977 -2.203 -2.483 1.00 95.19 103 ILE A CA 1
ATOM 815 C C . ILE A 1 103 ? -2.663 -1.751 -1.180 1.00 95.19 103 ILE A C 1
ATOM 817 O O . ILE A 1 103 ? -2.162 -2.012 -0.083 1.00 95.19 103 ILE A O 1
ATOM 821 N N . THR A 1 104 ? -3.839 -1.125 -1.276 1.00 95.69 104 THR A N 1
ATOM 822 C CA . THR A 1 104 ? -4.696 -0.715 -0.153 1.00 95.69 104 THR A CA 1
ATOM 823 C C . THR A 1 104 ? -4.782 -1.788 0.937 1.00 95.69 104 THR A C 1
ATOM 825 O O . THR A 1 104 ? -4.591 -1.492 2.119 1.00 95.69 104 THR A O 1
ATOM 828 N N . THR A 1 105 ? -4.994 -3.055 0.570 1.00 94.56 105 THR A N 1
ATOM 829 C CA . THR A 1 105 ? -5.090 -4.159 1.542 1.00 94.56 105 THR A CA 1
ATOM 830 C C . THR A 1 105 ? -3.816 -4.318 2.375 1.00 94.56 105 THR A C 1
ATOM 832 O O . THR A 1 105 ? -3.891 -4.362 3.605 1.00 94.56 105 THR A O 1
ATOM 835 N N . LEU A 1 106 ? -2.640 -4.330 1.741 1.00 95.38 106 LEU A N 1
ATOM 836 C CA . LEU A 1 106 ? -1.353 -4.448 2.429 1.00 95.38 106 LEU A CA 1
ATOM 837 C C . LEU A 1 106 ? -1.033 -3.225 3.282 1.00 95.38 106 LEU A C 1
ATOM 839 O O . LEU A 1 106 ? -0.568 -3.395 4.409 1.00 95.38 106 LEU A O 1
ATOM 843 N N . VAL A 1 107 ? -1.304 -2.012 2.784 1.00 96.94 107 VAL A N 1
ATOM 844 C CA . VAL A 1 107 ? -1.094 -0.765 3.542 1.00 96.94 107 VAL A CA 1
ATOM 845 C C . VAL A 1 107 ? -1.834 -0.837 4.876 1.00 96.94 107 VAL A C 1
ATOM 847 O O . VAL A 1 107 ? -1.231 -0.636 5.934 1.00 96.94 107 VAL A O 1
ATOM 850 N N . ASN A 1 108 ? -3.117 -1.204 4.850 1.00 96.50 108 ASN A N 1
ATOM 851 C CA . ASN A 1 108 ? -3.909 -1.318 6.070 1.00 96.50 108 ASN A CA 1
ATOM 852 C C . ASN A 1 108 ? -3.488 -2.503 6.943 1.00 96.50 108 ASN A C 1
ATOM 854 O O . ASN A 1 108 ? -3.396 -2.364 8.166 1.00 96.50 108 ASN A O 1
ATOM 858 N N . LEU A 1 109 ? -3.254 -3.677 6.346 1.00 95.94 109 LEU A N 1
ATOM 859 C CA . LEU A 1 109 ? -2.905 -4.875 7.104 1.00 95.94 109 LEU A CA 1
ATOM 860 C C . LEU A 1 109 ? -1.601 -4.687 7.857 1.00 95.94 109 LEU A C 1
ATOM 862 O O . LEU A 1 109 ? -1.580 -4.932 9.063 1.00 95.94 109 LEU A O 1
ATOM 866 N N . VAL A 1 110 ? -0.562 -4.179 7.195 1.00 96.81 110 VAL A N 1
ATOM 867 C CA . VAL A 1 110 ? 0.712 -3.848 7.836 1.00 96.81 110 VAL A CA 1
ATOM 868 C C . VAL A 1 110 ? 0.496 -2.810 8.934 1.00 96.81 110 VAL A C 1
ATOM 870 O O . VAL A 1 110 ? 0.909 -3.051 10.067 1.00 96.81 110 VAL A O 1
ATOM 873 N N . ALA A 1 111 ? -0.220 -1.712 8.661 1.00 96.31 111 ALA A N 1
ATOM 874 C CA . ALA A 1 111 ? -0.511 -0.675 9.659 1.00 96.31 111 ALA A CA 1
ATOM 875 C C . ALA A 1 111 ? -1.291 -1.187 10.888 1.00 96.31 111 ALA A C 1
ATOM 877 O O . ALA A 1 111 ? -1.256 -0.564 11.950 1.00 96.31 111 ALA A O 1
ATOM 878 N N . SER A 1 112 ? -1.974 -2.333 10.783 1.00 95.50 112 SER A N 1
ATOM 879 C CA . SER A 1 112 ? -2.666 -2.973 11.909 1.00 95.50 112 SER A CA 1
ATOM 880 C C . SER A 1 112 ? -1.732 -3.682 12.905 1.00 95.50 112 SER A C 1
ATOM 882 O O . SER A 1 112 ? -2.185 -4.166 13.949 1.00 95.50 112 SER A O 1
ATOM 884 N N . TYR A 1 113 ? -0.436 -3.785 12.601 1.00 96.38 113 TYR A N 1
ATOM 885 C CA . TYR A 1 113 ? 0.588 -4.312 13.502 1.00 96.38 113 TYR A CA 1
ATOM 886 C C . TYR A 1 113 ? 1.328 -3.173 14.202 1.00 96.38 113 TYR A C 1
ATOM 888 O O . TYR A 1 113 ? 1.569 -2.118 13.626 1.00 96.38 113 TYR A O 1
ATOM 896 N N . ARG A 1 114 ? 1.760 -3.400 15.448 1.00 95.62 114 ARG A N 1
ATOM 897 C CA . ARG A 1 114 ? 2.451 -2.389 16.271 1.00 95.62 114 ARG A CA 1
ATOM 898 C C . ARG A 1 114 ? 3.704 -1.815 15.589 1.00 95.62 114 ARG A C 1
ATOM 900 O O . ARG A 1 114 ? 3.970 -0.614 15.683 1.00 95.62 114 ARG A O 1
ATOM 907 N N . CYS A 1 115 ? 4.469 -2.668 14.906 1.00 96.62 115 CYS A N 1
ATOM 908 C CA . CYS A 1 115 ? 5.653 -2.262 14.150 1.00 96.62 115 CYS A CA 1
ATOM 909 C C . CYS A 1 115 ? 5.311 -1.588 12.813 1.00 96.62 115 CYS A C 1
ATOM 911 O O . CYS A 1 115 ? 6.157 -0.911 12.238 1.00 96.62 115 CYS A O 1
ATOM 913 N N . GLY A 1 116 ? 4.100 -1.796 12.302 1.00 97.12 116 GLY A N 1
ATOM 914 C CA . GLY A 1 116 ? 3.730 -1.443 10.946 1.00 97.12 116 GLY A CA 1
ATOM 915 C C . GLY A 1 116 ? 3.457 0.042 10.766 1.00 97.12 116 GLY A C 1
ATOM 916 O O . GLY A 1 116 ? 2.909 0.710 11.646 1.00 97.12 116 GLY A O 1
ATOM 917 N N . ARG A 1 117 ? 3.839 0.561 9.605 1.00 96.44 117 ARG A N 1
ATOM 918 C CA . ARG A 1 117 ? 3.545 1.915 9.139 1.00 96.44 117 ARG A CA 1
ATOM 919 C C . ARG A 1 117 ? 3.037 1.810 7.706 1.00 96.44 117 ARG A C 1
ATOM 921 O O . ARG A 1 117 ? 3.810 1.549 6.791 1.00 96.44 117 ARG A O 1
ATOM 928 N N . GLY A 1 118 ? 1.727 1.941 7.531 1.00 96.19 118 GLY A N 1
ATOM 929 C CA . GLY A 1 118 ? 1.122 2.025 6.205 1.00 96.19 118 GLY A CA 1
ATOM 930 C C . GLY A 1 118 ? 1.214 3.454 5.693 1.00 96.19 118 GLY A C 1
ATOM 931 O O . GLY A 1 118 ? 0.855 4.382 6.417 1.00 96.19 118 GLY A O 1
ATOM 932 N N . VAL A 1 119 ? 1.702 3.623 4.470 1.00 94.06 119 VAL A N 1
ATOM 933 C CA . VAL A 1 119 ? 1.842 4.925 3.828 1.00 94.06 119 VAL A CA 1
ATOM 934 C C . VAL A 1 119 ? 1.159 4.869 2.470 1.00 94.06 119 VAL A C 1
ATOM 936 O O . VAL A 1 119 ? 1.621 4.178 1.559 1.00 94.06 119 VAL A O 1
ATOM 939 N N . TYR A 1 120 ? 0.059 5.615 2.349 1.00 90.94 120 TYR A N 1
ATOM 940 C CA . TYR A 1 120 ? -0.536 5.889 1.049 1.00 90.94 120 TYR A CA 1
ATOM 941 C C . TYR A 1 120 ? 0.416 6.750 0.242 1.00 90.94 120 TYR A C 1
ATOM 943 O O . TYR A 1 120 ? 0.745 7.865 0.646 1.00 90.94 120 TYR A O 1
ATOM 951 N N . TRP A 1 121 ? 0.901 6.197 -0.864 1.00 84.81 121 TRP A N 1
ATOM 952 C CA . TRP A 1 121 ? 1.969 6.815 -1.629 1.00 84.81 121 TRP A CA 1
ATOM 953 C C . TRP A 1 121 ? 1.822 6.504 -3.118 1.00 84.81 121 TRP A C 1
ATOM 955 O O . TRP A 1 121 ? 1.612 5.350 -3.493 1.00 84.81 121 TRP A O 1
ATOM 965 N N . LEU A 1 122 ? 1.965 7.531 -3.963 1.00 78.00 122 LEU A N 1
ATOM 966 C CA . LEU A 1 122 ? 1.985 7.406 -5.424 1.00 78.00 122 LEU A CA 1
ATOM 967 C C . LEU A 1 122 ? 3.203 6.571 -5.825 1.00 78.00 122 LEU A C 1
ATOM 969 O O . LEU A 1 122 ? 4.319 7.083 -5.817 1.00 78.00 122 LEU A O 1
ATOM 973 N N . CYS A 1 123 ? 3.009 5.281 -6.113 1.00 84.06 123 CYS A N 1
ATOM 974 C CA . CYS A 1 123 ? 4.097 4.367 -6.467 1.00 84.06 123 CYS A CA 1
ATOM 975 C C . CYS A 1 123 ? 5.025 4.973 -7.540 1.00 84.06 123 CYS A C 1
ATOM 977 O O . CYS A 1 123 ? 4.546 5.697 -8.418 1.00 84.06 123 CYS A O 1
ATOM 979 N N . PRO A 1 124 ? 6.333 4.656 -7.530 1.00 86.00 124 PRO A N 1
ATOM 980 C CA . PRO A 1 124 ? 7.318 5.363 -8.345 1.00 86.00 124 PRO A CA 1
ATOM 981 C C . PRO A 1 124 ? 7.030 5.271 -9.849 1.00 86.00 124 PRO A C 1
ATOM 983 O O . PRO A 1 124 ? 7.262 6.237 -10.570 1.00 86.00 124 PRO A O 1
ATOM 986 N N . ASN A 1 125 ? 6.450 4.171 -10.340 1.00 85.75 125 ASN A N 1
ATOM 987 C CA . ASN A 1 125 ? 6.120 4.064 -11.762 1.00 85.75 125 ASN A CA 1
ATOM 988 C C . ASN A 1 125 ? 4.884 4.888 -12.158 1.00 85.75 125 ASN A C 1
ATOM 990 O O . ASN A 1 125 ? 4.760 5.282 -13.319 1.00 85.75 125 ASN A O 1
ATOM 994 N N . PHE A 1 126 ? 3.991 5.194 -11.212 1.00 84.94 126 PHE A N 1
ATOM 995 C CA . PHE A 1 126 ? 2.818 6.024 -11.476 1.00 84.94 126 PHE A CA 1
ATOM 996 C C . PHE A 1 126 ? 3.196 7.491 -11.731 1.00 84.94 126 PHE A C 1
ATOM 998 O O . PHE A 1 126 ? 2.494 8.193 -12.458 1.00 84.94 126 PHE A O 1
ATOM 1005 N N . LEU A 1 127 ? 4.353 7.947 -11.233 1.00 85.00 127 LEU A N 1
ATOM 1006 C CA . LEU A 1 127 ? 4.881 9.287 -11.517 1.00 85.00 127 LEU A CA 1
ATOM 1007 C C . LEU A 1 127 ? 5.014 9.546 -13.026 1.00 85.00 127 LEU A C 1
ATOM 1009 O O . LEU A 1 127 ? 4.699 10.636 -13.498 1.00 85.00 127 LEU A O 1
ATOM 1013 N N . ALA A 1 128 ? 5.354 8.516 -13.807 1.00 82.31 128 ALA A N 1
ATOM 1014 C CA . ALA A 1 128 ? 5.460 8.589 -15.267 1.00 82.31 128 ALA A CA 1
ATOM 1015 C C . ALA A 1 128 ? 4.135 8.891 -15.987 1.00 82.31 128 ALA A C 1
ATOM 1017 O O . ALA A 1 128 ? 4.135 9.167 -17.190 1.00 82.31 128 ALA A O 1
ATOM 1018 N N . TRP A 1 129 ? 3.006 8.769 -15.292 1.00 81.31 129 TRP A N 1
ATOM 1019 C CA . TRP A 1 129 ? 1.678 9.070 -15.820 1.00 81.31 129 TRP A CA 1
ATOM 1020 C C . TRP A 1 129 ? 1.214 10.481 -15.476 1.00 81.31 129 TRP A C 1
ATOM 1022 O O . TRP A 1 129 ? 0.380 11.027 -16.191 1.00 81.31 129 TRP A O 1
ATOM 1032 N N . LYS A 1 130 ? 1.764 11.074 -14.413 1.00 79.25 130 LYS A N 1
ATOM 1033 C CA . LYS A 1 130 ? 1.409 12.419 -13.946 1.00 79.25 130 LYS A CA 1
ATOM 1034 C C . LYS A 1 130 ? 2.411 13.484 -14.377 1.00 79.25 130 LYS A C 1
ATOM 1036 O O . LYS A 1 130 ? 2.031 14.639 -14.514 1.00 79.25 130 LYS A O 1
ATOM 1041 N N . ILE A 1 131 ? 3.664 13.101 -14.614 1.00 85.38 131 ILE A N 1
ATOM 1042 C CA . ILE A 1 131 ? 4.759 14.038 -14.856 1.00 85.38 131 ILE A CA 1
ATOM 1043 C C . ILE A 1 131 ? 5.258 13.890 -16.294 1.00 85.38 131 ILE A C 1
ATOM 1045 O O . ILE A 1 131 ? 5.559 12.795 -16.782 1.00 85.38 131 ILE A O 1
ATOM 1049 N N . ARG A 1 132 ? 5.325 15.024 -16.992 1.00 85.00 132 ARG A N 1
ATOM 1050 C CA . ARG A 1 132 ? 5.849 15.171 -18.353 1.00 85.00 132 ARG A CA 1
ATOM 1051 C C . ARG A 1 132 ? 6.786 16.386 -18.387 1.00 85.00 132 ARG A C 1
ATOM 1053 O O . ARG A 1 132 ? 6.519 17.342 -17.665 1.00 85.00 132 ARG A O 1
ATOM 1060 N N . PRO A 1 133 ? 7.848 16.382 -19.216 1.00 90.44 133 PRO A N 1
ATOM 1061 C CA . PRO A 1 133 ? 8.282 15.322 -20.141 1.00 90.44 133 PRO A CA 1
ATOM 1062 C C . PRO A 1 133 ? 8.963 14.134 -19.427 1.00 90.44 133 PRO A C 1
ATOM 1064 O O . PRO A 1 133 ? 9.123 14.142 -18.210 1.00 90.44 133 PRO A O 1
ATOM 1067 N N . ARG A 1 134 ? 9.384 13.099 -20.179 1.00 89.44 134 ARG A N 1
ATOM 1068 C CA . ARG A 1 134 ? 10.031 11.881 -19.626 1.00 89.44 134 ARG A CA 1
ATOM 1069 C C . ARG A 1 134 ? 11.234 12.191 -18.723 1.00 89.44 134 ARG A C 1
ATOM 1071 O O . ARG A 1 134 ? 11.417 11.525 -17.712 1.00 89.44 134 ARG A O 1
ATOM 1078 N N . ALA A 1 135 ? 12.019 13.218 -19.060 1.00 89.12 135 ALA A N 1
ATOM 1079 C CA . ALA A 1 135 ? 13.152 13.662 -18.246 1.00 89.12 135 ALA A CA 1
ATOM 1080 C C . ALA A 1 135 ? 12.716 14.115 -16.839 1.00 89.12 135 ALA A C 1
ATOM 1082 O O . ALA A 1 135 ? 13.277 13.654 -15.851 1.00 89.12 135 ALA A O 1
ATOM 1083 N N . ALA A 1 136 ? 11.648 14.916 -16.742 1.00 88.75 136 ALA A N 1
ATOM 1084 C CA . ALA A 1 136 ? 11.087 15.342 -15.460 1.00 88.75 136 ALA A CA 1
ATOM 1085 C C . ALA A 1 136 ? 10.499 14.160 -14.671 1.00 88.75 136 ALA A C 1
ATOM 1087 O O . ALA A 1 136 ? 10.681 14.073 -13.463 1.00 88.75 136 ALA A O 1
ATOM 1088 N N . ALA A 1 137 ? 9.858 13.196 -15.343 1.00 89.50 137 ALA A N 1
ATOM 1089 C CA . ALA A 1 137 ? 9.392 11.976 -14.680 1.00 89.50 137 ALA A CA 1
ATOM 1090 C C . ALA A 1 137 ? 10.553 11.162 -14.082 1.00 89.50 137 ALA A C 1
ATOM 1092 O O . ALA A 1 137 ? 10.433 10.625 -12.983 1.00 89.50 137 ALA A O 1
ATOM 1093 N N . ARG A 1 138 ? 11.689 11.091 -14.785 1.00 91.12 138 ARG A N 1
ATOM 1094 C CA . ARG A 1 138 ? 12.902 10.431 -14.293 1.00 91.12 138 ARG A CA 1
ATOM 1095 C C . ARG A 1 138 ? 13.500 11.151 -13.081 1.00 91.12 138 ARG A C 1
ATOM 1097 O O . ARG A 1 138 ? 13.865 10.486 -12.114 1.00 91.12 138 ARG A O 1
ATOM 1104 N N . GLU A 1 139 ? 13.562 12.481 -13.113 1.00 90.12 139 GLU A N 1
ATOM 1105 C CA . GLU A 1 139 ? 13.960 13.308 -11.962 1.00 90.12 139 GLU A CA 1
ATOM 1106 C C . GLU A 1 139 ? 13.018 13.089 -10.768 1.00 90.12 139 GLU A C 1
ATOM 1108 O O . GLU A 1 139 ? 13.480 12.871 -9.653 1.00 90.12 139 GLU A O 1
ATOM 1113 N N . ALA A 1 140 ? 11.705 13.027 -10.996 1.00 89.31 140 ALA A N 1
ATOM 1114 C CA . ALA A 1 140 ? 10.728 12.750 -9.945 1.00 89.31 140 ALA A CA 1
ATOM 1115 C C . ALA A 1 140 ? 10.903 11.358 -9.314 1.00 89.31 140 ALA A C 1
ATOM 1117 O O . ALA A 1 140 ? 10.696 11.193 -8.113 1.00 89.31 140 ALA A O 1
ATOM 1118 N N . VAL A 1 141 ? 11.313 10.346 -10.091 1.00 91.38 141 VAL A N 1
ATOM 1119 C CA . VAL A 1 141 ? 11.690 9.041 -9.525 1.00 91.38 141 VAL A CA 1
ATOM 1120 C C . VAL A 1 141 ? 12.937 9.165 -8.652 1.00 91.38 141 VAL A C 1
ATOM 1122 O O . VAL A 1 141 ? 12.976 8.554 -7.588 1.00 91.38 141 VAL A O 1
ATOM 1125 N N . ALA A 1 142 ? 13.944 9.947 -9.044 1.00 91.12 142 ALA A N 1
ATOM 1126 C CA . ALA A 1 142 ? 15.094 10.197 -8.172 1.00 91.12 142 ALA A CA 1
ATOM 1127 C C . ALA A 1 142 ? 14.667 10.862 -6.855 1.00 91.12 142 ALA A C 1
ATOM 1129 O O . ALA A 1 142 ? 14.980 10.328 -5.789 1.00 91.12 142 ALA A O 1
ATOM 1130 N N . GLU A 1 143 ? 13.886 11.945 -6.928 1.00 89.44 143 GLU A N 1
ATOM 1131 C CA . GLU A 1 143 ? 13.330 12.628 -5.753 1.00 89.44 143 GLU A CA 1
ATOM 1132 C C . GLU A 1 143 ? 12.566 11.652 -4.856 1.00 89.44 143 GLU A C 1
ATOM 1134 O O . GLU A 1 143 ? 12.796 11.606 -3.649 1.00 89.44 143 GLU A O 1
ATOM 1139 N N . PHE A 1 144 ? 11.721 10.797 -5.443 1.00 90.88 144 PHE A N 1
ATOM 1140 C CA . PHE A 1 144 ? 10.970 9.778 -4.713 1.00 90.88 144 PHE A CA 1
ATOM 1141 C C . PHE A 1 144 ? 11.893 8.935 -3.832 1.00 90.88 144 PHE A C 1
ATOM 1143 O O . PHE A 1 144 ? 11.649 8.798 -2.634 1.00 90.88 144 PHE A O 1
ATOM 1150 N N . TRP A 1 145 ? 12.965 8.369 -4.391 1.00 91.81 145 TRP A N 1
ATOM 1151 C CA . TRP A 1 145 ? 13.839 7.470 -3.632 1.00 91.81 145 TRP A CA 1
ATOM 1152 C C . TRP A 1 145 ? 14.693 8.221 -2.607 1.00 91.81 145 TRP A C 1
ATOM 1154 O O . TRP A 1 145 ? 14.972 7.681 -1.533 1.00 91.81 145 TRP A O 1
ATOM 1164 N N . GLN A 1 146 ? 15.027 9.482 -2.886 1.00 90.56 146 GLN A N 1
ATOM 1165 C CA . GLN A 1 146 ? 15.728 10.376 -1.962 1.00 90.56 146 GLN A CA 1
ATOM 1166 C C . GLN A 1 146 ? 14.869 10.784 -0.757 1.00 90.56 146 GLN A C 1
ATOM 1168 O O . GLN A 1 146 ? 15.415 11.088 0.303 1.00 90.56 146 GLN A O 1
ATOM 1173 N N . THR A 1 147 ? 13.536 10.733 -0.865 1.00 86.81 147 THR A N 1
ATOM 1174 C CA . THR A 1 147 ? 12.634 11.038 0.262 1.00 86.81 147 THR A CA 1
ATOM 1175 C C . THR A 1 147 ? 12.599 9.956 1.342 1.00 86.81 147 THR A C 1
ATOM 1177 O O . THR A 1 147 ? 12.255 10.247 2.491 1.00 86.81 147 THR A O 1
ATOM 1180 N N . LEU A 1 148 ? 12.945 8.706 1.006 1.00 89.94 148 LEU A N 1
ATOM 1181 C CA . LEU A 1 148 ? 12.721 7.565 1.896 1.00 89.94 148 LEU A CA 1
ATOM 1182 C C . LEU A 1 148 ? 13.387 7.699 3.272 1.00 89.94 148 LEU A C 1
ATOM 1184 O O . LEU A 1 148 ? 12.685 7.462 4.252 1.00 89.94 148 LEU A O 1
ATOM 1188 N N . PRO A 1 149 ? 14.667 8.101 3.417 1.00 89.25 149 PRO A N 1
ATOM 1189 C CA . PRO A 1 149 ? 15.279 8.250 4.739 1.00 89.25 149 PRO A CA 1
ATOM 1190 C C . PRO A 1 149 ? 14.484 9.168 5.676 1.00 89.25 149 PRO A C 1
ATOM 1192 O O . PRO A 1 149 ? 14.299 8.832 6.843 1.00 89.25 149 PRO A O 1
ATOM 1195 N N . VAL A 1 150 ? 13.952 10.280 5.150 1.00 84.94 150 VAL A N 1
ATOM 1196 C CA . VAL A 1 150 ? 13.135 11.235 5.916 1.00 84.94 150 VAL A CA 1
ATOM 1197 C C . VAL A 1 150 ? 11.870 10.559 6.431 1.00 84.94 150 VAL A C 1
ATOM 1199 O O . VAL A 1 150 ? 11.562 10.636 7.618 1.00 84.94 150 VAL A O 1
ATOM 1202 N N . ILE A 1 151 ? 11.157 9.852 5.553 1.00 88.56 151 ILE A N 1
ATOM 1203 C CA . ILE A 1 151 ? 9.901 9.181 5.905 1.00 88.56 151 ILE A CA 1
ATOM 1204 C C . ILE A 1 151 ? 10.155 8.062 6.912 1.00 88.56 151 ILE A C 1
ATOM 1206 O O . ILE A 1 151 ? 9.427 7.937 7.895 1.00 88.56 151 ILE A O 1
ATOM 1210 N N . LEU A 1 152 ? 11.210 7.270 6.702 1.00 91.38 152 LEU A N 1
ATOM 1211 C CA . LEU A 1 152 ? 11.561 6.149 7.572 1.00 91.38 152 LEU A CA 1
ATOM 1212 C C . LEU A 1 152 ? 11.959 6.598 8.989 1.00 91.38 152 LEU A C 1
ATOM 1214 O O . LEU A 1 152 ? 11.761 5.825 9.932 1.00 91.38 152 LEU A O 1
ATOM 1218 N N . ASP A 1 153 ? 12.442 7.836 9.166 1.00 86.81 153 ASP A N 1
ATOM 1219 C CA . ASP A 1 153 ? 12.691 8.428 10.493 1.00 86.81 153 ASP A CA 1
ATOM 1220 C C . ASP A 1 153 ? 11.405 8.945 11.178 1.00 86.81 153 ASP A C 1
ATOM 1222 O O . ASP A 1 153 ? 11.381 9.212 12.383 1.00 86.81 153 ASP A O 1
ATOM 1226 N N . GLY A 1 154 ? 10.290 8.994 10.441 1.00 83.44 154 GLY A N 1
ATOM 1227 C CA . GLY A 1 154 ? 9.009 9.559 10.874 1.00 83.44 154 GLY A CA 1
ATOM 1228 C C . GLY A 1 154 ? 8.787 11.004 10.421 1.00 83.44 154 GLY A C 1
ATOM 1229 O O . GLY A 1 154 ? 7.828 11.635 10.868 1.00 83.44 154 GLY A O 1
ATOM 1230 N N . GLY A 1 155 ? 9.666 11.514 9.557 1.00 82.56 155 GLY A N 1
ATOM 1231 C CA . GLY A 1 155 ? 9.549 12.810 8.910 1.00 82.56 155 GLY A CA 1
ATOM 1232 C C . GLY A 1 155 ? 8.534 12.827 7.771 1.00 82.56 155 GLY A C 1
ATOM 1233 O O . GLY A 1 155 ? 8.057 11.787 7.315 1.00 82.56 155 GLY A O 1
ATOM 1234 N N . TRP A 1 156 ? 8.230 14.026 7.274 1.00 79.06 156 TRP A N 1
ATOM 1235 C CA . TRP A 1 156 ? 7.512 14.181 6.011 1.00 79.06 156 TRP A CA 1
ATOM 1236 C C . TRP A 1 156 ? 8.302 15.094 5.070 1.00 79.06 156 TRP A C 1
ATOM 1238 O O . TRP A 1 156 ? 8.653 16.206 5.474 1.00 79.06 156 TRP A O 1
ATOM 1248 N N . PRO A 1 157 ? 8.585 14.659 3.830 1.00 74.69 157 PRO A N 1
ATOM 1249 C CA . PRO A 1 157 ? 9.249 15.480 2.823 1.00 74.69 157 PRO A CA 1
ATOM 1250 C C . PRO A 1 157 ? 8.606 16.863 2.692 1.00 74.69 157 PRO A C 1
ATOM 1252 O O . PRO A 1 157 ? 7.382 16.988 2.675 1.00 74.69 157 PRO A O 1
ATOM 1255 N N . GLY A 1 158 ? 9.426 17.914 2.654 1.00 66.38 158 GLY A N 1
ATOM 1256 C CA . GLY A 1 158 ? 8.918 19.283 2.554 1.00 66.38 158 GLY A CA 1
ATOM 1257 C C . GLY A 1 158 ? 8.234 19.821 3.823 1.00 66.38 158 GLY A C 1
ATOM 1258 O O . GLY A 1 158 ? 7.598 20.872 3.769 1.00 66.38 158 GLY A O 1
ATOM 1259 N N . ARG A 1 159 ? 8.361 19.156 4.980 1.00 67.00 159 ARG A N 1
ATOM 1260 C CA . ARG A 1 159 ? 7.989 19.720 6.287 1.00 67.00 159 ARG A CA 1
ATOM 1261 C C . ARG A 1 159 ? 9.169 19.631 7.257 1.00 67.00 159 ARG A C 1
ATOM 1263 O O . ARG A 1 159 ? 9.725 18.543 7.407 1.00 67.00 159 ARG A O 1
ATOM 1270 N N . PRO A 1 160 ? 9.540 20.724 7.951 1.00 59.59 160 PRO A N 1
ATOM 1271 C CA . PRO A 1 160 ? 10.569 20.665 8.982 1.00 59.59 160 PRO A CA 1
ATOM 1272 C C . PRO A 1 160 ? 10.197 19.606 10.020 1.00 59.59 160 PRO A C 1
ATOM 1274 O O . PRO A 1 160 ? 9.148 19.704 10.658 1.00 59.59 160 PRO A O 1
ATOM 1277 N N . THR A 1 161 ? 11.028 18.575 10.167 1.00 61.28 161 THR A N 1
ATOM 1278 C CA . THR A 1 161 ? 10.814 17.527 11.170 1.00 61.28 161 THR A CA 1
ATOM 1279 C C . THR A 1 161 ? 12.047 17.345 12.051 1.00 61.28 161 THR A C 1
ATOM 1281 O O . THR A 1 161 ? 13.156 17.301 11.524 1.00 61.28 161 THR A O 1
ATOM 1284 N N . PRO A 1 162 ? 11.907 17.248 13.385 1.00 55.69 162 PRO A N 1
ATOM 1285 C CA . PRO A 1 162 ? 13.035 16.928 14.255 1.00 55.69 162 PRO A CA 1
ATOM 1286 C C . PRO A 1 162 ? 13.565 15.521 13.942 1.00 55.69 162 PRO A C 1
ATOM 1288 O O . PRO A 1 162 ? 12.797 14.560 13.953 1.00 55.69 162 PRO A O 1
ATOM 1291 N N . SER A 1 163 ? 14.862 15.396 13.663 1.00 57.56 163 SER A N 1
ATOM 1292 C CA . SER A 1 163 ? 15.534 14.102 13.479 1.00 57.56 163 SER A CA 1
ATOM 1293 C C . SER A 1 163 ? 15.746 13.393 14.815 1.00 57.56 163 SER A C 1
ATOM 1295 O O . SER A 1 163 ? 15.947 14.038 15.850 1.00 57.56 163 SER A O 1
ATOM 1297 N N . ARG A 1 164 ? 15.807 12.056 14.797 1.00 54.28 164 ARG A N 1
ATOM 1298 C CA . ARG A 1 164 ? 16.153 11.262 15.994 1.00 54.28 164 ARG A CA 1
ATOM 1299 C C . ARG A 1 164 ? 17.574 11.487 16.525 1.00 54.28 164 ARG A C 1
ATOM 1301 O O . ARG A 1 164 ? 17.846 11.107 17.659 1.00 54.28 164 ARG A O 1
ATOM 1308 N N . GLY A 1 165 ? 18.465 12.084 15.730 1.00 58.81 165 GLY A N 1
ATOM 1309 C CA . GLY A 1 165 ? 19.867 12.342 16.081 1.00 58.81 165 GLY A CA 1
ATOM 1310 C C . GLY A 1 165 ? 20.151 13.722 16.685 1.00 58.81 165 GLY A C 1
ATOM 1311 O O . GLY A 1 165 ? 21.310 14.019 16.944 1.00 58.81 165 GLY A O 1
ATOM 1312 N N . GLY A 1 166 ? 19.129 14.559 16.902 1.00 49.09 166 GLY A N 1
ATOM 1313 C CA . GLY A 1 166 ? 19.316 15.950 17.327 1.00 49.09 166 GLY A CA 1
ATOM 1314 C C . GLY A 1 166 ? 19.679 16.848 16.141 1.00 49.09 166 GLY A C 1
ATOM 1315 O O . GLY A 1 166 ? 20.843 17.050 15.820 1.00 49.09 166 GLY A O 1
ATOM 1316 N N . GLY A 1 167 ? 18.661 17.374 15.461 1.00 55.81 167 GLY A N 1
ATOM 1317 C CA . GLY A 1 167 ? 18.796 18.216 14.266 1.00 55.81 167 GLY A CA 1
ATOM 1318 C C . GLY A 1 167 ? 17.463 18.346 13.529 1.00 55.81 167 GLY A C 1
ATOM 1319 O O . GLY A 1 167 ? 16.512 17.643 13.872 1.00 55.81 167 GLY A O 1
ATOM 1320 N N . TRP A 1 168 ? 17.380 19.215 12.520 1.00 47.41 168 TRP A N 1
ATOM 1321 C CA . TRP A 1 168 ? 16.176 19.398 11.699 1.00 47.41 168 TRP A CA 1
ATOM 1322 C C . TRP A 1 168 ? 16.334 18.722 10.336 1.00 47.41 168 TRP A C 1
ATOM 1324 O O . TRP A 1 168 ? 17.295 18.980 9.618 1.00 47.41 168 TRP A O 1
ATOM 1334 N N . ILE A 1 169 ? 15.360 17.898 9.958 1.00 55.16 169 ILE A N 1
ATOM 1335 C CA . ILE A 1 169 ? 15.194 17.364 8.608 1.00 55.16 169 ILE A CA 1
ATOM 1336 C C . ILE A 1 169 ? 14.288 18.340 7.858 1.00 55.16 169 ILE A C 1
ATOM 1338 O O . ILE A 1 169 ? 13.088 18.419 8.118 1.00 55.16 169 ILE A O 1
ATOM 1342 N N . SER A 1 170 ? 14.866 19.139 6.969 1.00 50.84 170 SER A N 1
ATOM 1343 C CA . SER A 1 170 ? 14.146 20.086 6.118 1.00 50.84 170 SER A CA 1
ATOM 1344 C C . SER A 1 170 ? 14.610 19.884 4.684 1.00 50.84 170 SER A C 1
ATOM 1346 O O . SER A 1 170 ? 15.776 20.112 4.385 1.00 50.84 170 SER A O 1
ATOM 1348 N N . THR A 1 171 ? 13.691 19.497 3.807 1.00 51.56 171 THR A N 1
ATOM 1349 C CA . THR A 1 171 ? 13.953 19.230 2.384 1.00 51.56 171 THR A CA 1
ATOM 1350 C C . THR A 1 171 ? 13.076 20.071 1.455 1.00 51.56 171 THR A C 1
ATOM 1352 O O . THR A 1 171 ? 13.014 19.795 0.264 1.00 51.56 171 THR A O 1
ATOM 1355 N N . GLN A 1 172 ? 12.399 21.122 1.952 1.00 48.78 172 GLN A N 1
ATOM 1356 C CA . GLN A 1 172 ? 11.553 21.966 1.083 1.00 48.78 172 GLN A CA 1
ATOM 1357 C C . GLN A 1 172 ? 12.310 22.565 -0.107 1.00 48.78 172 GLN A C 1
ATOM 1359 O O . GLN A 1 172 ? 11.689 22.840 -1.123 1.00 48.78 172 GLN A O 1
ATOM 1364 N N . LYS A 1 173 ? 13.630 22.765 -0.002 1.00 50.31 173 LYS A N 1
ATOM 1365 C CA . LYS A 1 173 ? 14.425 23.320 -1.102 1.00 50.31 173 LYS A CA 1
ATOM 1366 C C . LYS A 1 173 ? 14.741 22.325 -2.226 1.00 50.31 173 LYS A C 1
ATOM 1368 O O . LYS A 1 173 ? 15.122 22.787 -3.295 1.00 50.31 173 LYS A O 1
ATOM 1373 N N . ASP A 1 174 ? 14.544 21.021 -2.021 1.00 56.75 174 ASP A N 1
ATOM 1374 C CA . ASP A 1 174 ? 15.129 20.001 -2.905 1.00 56.75 174 ASP A CA 1
ATOM 1375 C C . ASP A 1 174 ? 14.103 19.208 -3.735 1.00 56.75 174 ASP A C 1
ATOM 1377 O O . ASP A 1 174 ? 14.504 18.479 -4.638 1.00 56.75 174 ASP A O 1
ATOM 1381 N N . PHE A 1 175 ? 12.794 19.340 -3.476 1.00 70.00 175 PHE A N 1
ATOM 1382 C CA . PHE A 1 175 ? 11.762 18.656 -4.271 1.00 70.00 175 PHE A CA 1
ATOM 1383 C C . PHE A 1 175 ? 11.140 19.591 -5.294 1.00 70.00 175 PHE A C 1
ATOM 1385 O O . PHE A 1 175 ? 10.413 20.519 -4.945 1.00 70.00 175 PHE A O 1
ATOM 1392 N N . LYS A 1 176 ? 11.406 19.323 -6.569 1.00 77.31 176 LYS A N 1
ATOM 1393 C CA . LYS A 1 176 ? 10.871 20.086 -7.694 1.00 77.31 176 LYS A CA 1
ATOM 1394 C C . LYS A 1 176 ? 9.586 19.469 -8.235 1.00 77.31 176 LYS A C 1
ATOM 1396 O O . LYS A 1 176 ? 8.730 20.194 -8.735 1.00 77.31 176 LYS A O 1
ATOM 1401 N N . HIS A 1 177 ? 9.449 18.146 -8.146 1.00 81.88 177 HIS A N 1
ATOM 1402 C CA . HIS A 1 177 ? 8.404 17.401 -8.852 1.00 81.88 177 HIS A CA 1
ATOM 1403 C C . HIS A 1 177 ? 7.378 16.740 -7.933 1.00 81.88 177 HIS A C 1
ATOM 1405 O O . HIS A 1 177 ? 6.291 16.388 -8.391 1.00 81.88 177 HIS A O 1
ATOM 1411 N N . LEU A 1 178 ? 7.713 16.549 -6.655 1.00 78.38 178 LEU A N 1
ATOM 1412 C CA . LEU A 1 178 ? 6.852 15.881 -5.668 1.00 78.38 178 LEU A CA 1
ATOM 1413 C C . LEU A 1 178 ? 6.168 16.836 -4.677 1.00 78.38 178 LEU A C 1
ATOM 1415 O O . LEU A 1 178 ? 5.649 16.389 -3.652 1.00 78.38 178 LEU A O 1
ATOM 1419 N N . ASP A 1 179 ? 6.134 18.136 -4.980 1.00 76.00 179 ASP A N 1
ATOM 1420 C CA . ASP A 1 179 ? 5.304 19.099 -4.256 1.00 76.00 179 ASP A CA 1
ATOM 1421 C C . ASP A 1 179 ? 3.931 19.237 -4.931 1.00 76.00 179 ASP A C 1
ATOM 1423 O O . ASP A 1 179 ? 3.771 19.890 -5.961 1.00 76.00 179 ASP A O 1
ATOM 1427 N N . PHE A 1 180 ? 2.923 18.599 -4.336 1.00 70.12 180 PHE A N 1
ATOM 1428 C CA . PHE A 1 180 ? 1.529 18.673 -4.787 1.00 70.12 180 PHE A CA 1
ATOM 1429 C C . PHE A 1 180 ? 0.733 19.774 -4.066 1.00 70.12 180 PHE A C 1
ATOM 1431 O O . PHE A 1 180 ? -0.493 19.837 -4.180 1.00 70.12 180 PHE A O 1
ATOM 1438 N N . GLY A 1 181 ? 1.417 20.642 -3.314 1.00 71.75 181 GLY A N 1
ATOM 1439 C CA . GLY A 1 181 ? 0.801 21.678 -2.502 1.00 71.75 181 GLY A CA 1
ATOM 1440 C C . GLY A 1 181 ? 0.029 21.128 -1.295 1.00 71.75 181 GLY A C 1
ATOM 1441 O O . GLY A 1 181 ? 0.067 19.933 -0.978 1.00 71.75 181 GLY A O 1
ATOM 1442 N N . PRO A 1 182 ? -0.679 22.002 -0.558 1.00 76.50 182 PRO A N 1
ATOM 1443 C CA . PRO A 1 182 ? -1.497 21.564 0.562 1.00 76.50 182 PRO A CA 1
ATOM 1444 C C . PRO A 1 182 ? -2.675 20.721 0.065 1.00 76.50 182 PRO A C 1
ATOM 1446 O O . PRO A 1 182 ? -3.374 21.114 -0.870 1.00 76.50 182 PRO A O 1
ATOM 1449 N N . ILE A 1 183 ? -2.954 19.612 0.755 1.00 79.75 183 ILE A N 1
ATOM 1450 C CA . ILE A 1 183 ? -4.212 18.879 0.574 1.00 79.75 183 ILE A CA 1
ATOM 1451 C C . ILE A 1 183 ? -5.353 19.837 0.918 1.00 79.75 183 ILE A C 1
ATOM 1453 O O . ILE A 1 183 ? -5.440 20.338 2.042 1.00 79.75 183 ILE A O 1
ATOM 1457 N N . ARG A 1 184 ? -6.217 20.103 -0.061 1.00 85.56 184 ARG A N 1
ATOM 1458 C CA . ARG A 1 184 ? -7.419 20.921 0.111 1.00 85.56 184 ARG A CA 1
ATOM 1459 C C . ARG A 1 184 ? -8.622 20.008 0.288 1.00 85.56 184 ARG A C 1
ATOM 1461 O O . ARG A 1 184 ? -8.714 18.964 -0.347 1.00 85.56 184 ARG A O 1
ATOM 1468 N N . GLY A 1 185 ? -9.555 20.420 1.134 1.00 88.06 185 GLY A N 1
ATOM 1469 C CA . GLY A 1 185 ? -10.793 19.692 1.371 1.00 88.06 185 GLY A CA 1
ATOM 1470 C C . GLY A 1 185 ? -11.862 20.609 1.947 1.00 88.06 185 GLY A C 1
ATOM 1471 O O . GLY A 1 185 ? -11.566 21.706 2.423 1.00 88.06 185 GLY A O 1
ATOM 1472 N N . ARG A 1 186 ? -13.112 20.150 1.899 1.00 92.19 186 ARG A N 1
ATOM 1473 C CA . ARG A 1 186 ? -14.265 20.834 2.489 1.00 92.19 186 ARG A CA 1
ATOM 1474 C C . ARG A 1 186 ? -14.886 19.933 3.546 1.00 92.19 186 ARG A C 1
ATOM 1476 O O . ARG A 1 186 ? -15.196 18.780 3.258 1.00 92.19 186 ARG A O 1
ATOM 1483 N N . LEU A 1 187 ? -15.115 20.472 4.741 1.00 93.94 187 LEU A N 1
ATOM 1484 C CA . LEU A 1 187 ? -15.941 19.803 5.741 1.00 93.94 187 LEU A CA 1
ATOM 1485 C C . LEU A 1 187 ? -17.391 19.814 5.249 1.00 93.94 187 LEU A C 1
ATOM 1487 O O . LEU A 1 187 ? -18.006 20.873 5.157 1.00 93.94 187 LEU A O 1
ATOM 1491 N N . VAL A 1 188 ? -17.910 18.644 4.885 1.00 95.19 188 VAL A N 1
ATOM 1492 C CA . VAL A 1 188 ? -19.292 18.509 4.400 1.00 95.19 188 VAL A CA 1
ATOM 1493 C C . VAL A 1 188 ? -20.282 18.540 5.564 1.00 95.19 188 VAL A C 1
ATOM 1495 O O . VAL A 1 188 ? -21.326 19.175 5.471 1.00 95.19 188 VAL A O 1
ATOM 1498 N N . SER A 1 189 ? -19.948 17.879 6.672 1.00 94.69 189 SER A N 1
ATOM 1499 C CA . SER A 1 189 ? -20.803 17.772 7.855 1.00 94.69 189 SER A CA 1
ATOM 1500 C C . SER A 1 189 ? -19.988 17.434 9.102 1.00 94.69 189 SER A C 1
ATOM 1502 O O . SER A 1 189 ? -18.923 16.826 9.000 1.00 94.69 189 SER A O 1
ATOM 1504 N N . GLY A 1 190 ? -20.528 17.744 10.283 1.00 93.81 190 GLY A N 1
ATOM 1505 C CA . GLY A 1 190 ? -19.918 17.401 11.571 1.00 93.81 190 GLY A CA 1
ATOM 1506 C C . GLY A 1 190 ? -18.861 18.408 12.028 1.00 93.81 190 GLY A C 1
ATOM 1507 O O . GLY A 1 190 ? -18.949 19.596 11.722 1.00 93.81 190 GLY A O 1
ATOM 1508 N N . ARG A 1 191 ? -17.879 17.937 12.803 1.00 89.75 191 ARG A N 1
ATOM 1509 C CA . ARG A 1 191 ? -16.735 18.724 13.286 1.00 89.75 191 ARG A CA 1
ATOM 1510 C C . ARG A 1 191 ? -15.456 17.921 13.090 1.00 89.75 191 ARG A C 1
ATOM 1512 O O . ARG A 1 191 ? -15.438 16.724 13.357 1.00 89.75 191 ARG A O 1
ATOM 1519 N N . ALA A 1 192 ? -14.399 18.587 12.640 1.00 85.44 192 ALA A N 1
ATOM 1520 C CA . ALA A 1 192 ? -13.061 18.019 12.566 1.00 85.44 192 ALA A CA 1
ATOM 1521 C C . ALA A 1 192 ? -12.168 18.778 13.548 1.00 85.44 192 ALA A C 1
ATOM 1523 O O . ALA A 1 192 ? -11.929 19.972 13.378 1.00 85.44 192 ALA A O 1
ATOM 1524 N N . GLU A 1 193 ? -11.720 18.094 14.595 1.00 85.31 193 GLU A N 1
ATOM 1525 C CA . GLU A 1 193 ? -10.799 18.662 15.575 1.00 85.31 193 GLU A CA 1
ATOM 1526 C C . GLU A 1 193 ? -9.350 18.478 15.119 1.00 85.31 193 GLU A C 1
ATOM 1528 O O . GLU A 1 193 ? -8.997 17.491 14.467 1.00 85.31 193 GLU A O 1
ATOM 1533 N N . SER A 1 194 ? -8.494 19.431 15.481 1.00 87.00 194 SER A N 1
ATOM 1534 C CA . SER A 1 194 ? -7.057 19.313 15.252 1.00 87.00 194 SER A CA 1
ATOM 1535 C C . SER A 1 194 ? -6.493 18.151 16.066 1.00 87.00 194 SER A C 1
ATOM 1537 O O . SER A 1 194 ? -6.595 18.129 17.289 1.00 87.00 194 SER A O 1
ATOM 1539 N N . GLY A 1 195 ? 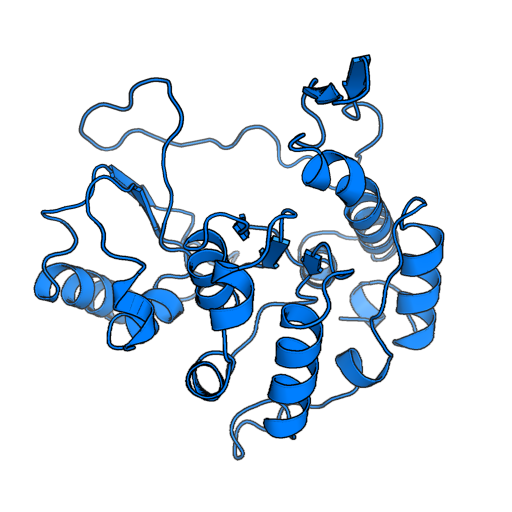-5.847 17.196 15.402 1.00 89.06 195 GLY A N 1
ATOM 1540 C CA . GLY A 1 195 ? -5.265 16.048 16.083 1.00 89.06 195 GLY A CA 1
ATOM 1541 C C . GLY A 1 195 ? -4.788 14.962 15.131 1.00 89.06 195 GLY A C 1
ATOM 1542 O O . GLY A 1 195 ? -4.901 15.067 13.909 1.00 89.06 195 GLY A O 1
ATOM 1543 N N . ARG A 1 196 ? -4.229 13.894 15.705 1.00 90.25 196 ARG A N 1
ATOM 1544 C CA . ARG A 1 196 ? -3.876 12.690 14.947 1.00 90.25 196 ARG A CA 1
ATOM 1545 C C . ARG A 1 196 ? -5.091 11.780 14.857 1.00 90.25 196 ARG A C 1
ATOM 1547 O O . ARG A 1 196 ? -5.650 11.398 15.880 1.00 90.25 196 ARG A O 1
ATOM 1554 N N . VAL A 1 197 ? -5.431 11.373 13.641 1.00 92.62 197 VAL A N 1
ATOM 1555 C CA . VAL A 1 197 ? -6.474 10.379 13.377 1.00 92.62 197 VAL A CA 1
ATOM 1556 C C . VAL A 1 197 ? -5.853 9.058 12.946 1.00 92.62 197 VAL A C 1
ATOM 1558 O O . VAL A 1 197 ? -4.755 9.012 12.386 1.00 92.62 197 VAL A O 1
ATOM 1561 N N . ARG A 1 198 ? -6.564 7.960 13.198 1.00 93.31 198 ARG A N 1
ATOM 1562 C CA . ARG A 1 198 ? -6.189 6.638 12.699 1.00 93.31 198 ARG A CA 1
ATOM 1563 C C . ARG A 1 198 ? -6.990 6.336 11.446 1.00 93.31 198 ARG A C 1
ATOM 1565 O O . ARG A 1 198 ? -8.190 6.094 11.537 1.00 93.31 198 ARG A O 1
ATOM 1572 N N . LEU A 1 199 ? -6.309 6.346 10.308 1.00 95.00 199 LEU A N 1
ATOM 1573 C CA . LEU A 1 199 ? -6.909 6.064 9.011 1.00 95.00 199 LEU A CA 1
ATOM 1574 C C . LEU A 1 199 ? -6.993 4.558 8.748 1.00 95.00 199 LEU A C 1
ATOM 1576 O O . LEU A 1 199 ? -6.086 3.803 9.104 1.00 95.00 199 LEU A O 1
ATOM 1580 N N . ILE A 1 200 ? -8.079 4.155 8.099 1.00 96.19 200 ILE A N 1
ATOM 1581 C CA . ILE A 1 200 ? -8.258 2.890 7.377 1.00 96.19 200 ILE A CA 1
ATOM 1582 C C . ILE A 1 200 ? -9.005 3.173 6.071 1.00 96.19 200 ILE A C 1
ATOM 1584 O O . ILE A 1 200 ? -9.588 4.241 5.936 1.00 96.19 200 ILE A O 1
ATOM 1588 N N . GLY A 1 201 ? -9.040 2.235 5.131 1.00 96.06 201 GLY A N 1
ATOM 1589 C CA . GLY A 1 201 ? -9.706 2.426 3.832 1.00 96.06 201 GLY A CA 1
ATOM 1590 C C . GLY A 1 201 ? -8.682 2.538 2.715 1.00 96.06 201 GLY A C 1
ATOM 1591 O O . GLY A 1 201 ? -7.664 1.879 2.835 1.00 96.06 201 GLY A O 1
ATOM 1592 N N . GLY A 1 202 ? -8.901 3.328 1.669 1.00 95.62 202 GLY A N 1
ATOM 1593 C CA . GLY A 1 202 ? -8.074 3.435 0.462 1.00 95.62 202 GLY A CA 1
ATOM 1594 C C . GLY A 1 202 ? -8.959 3.349 -0.779 1.00 95.62 202 GLY A C 1
ATOM 1595 O O . GLY A 1 202 ? -10.056 3.907 -0.780 1.00 95.62 202 GLY A O 1
ATOM 1596 N N . CYS A 1 203 ? -8.524 2.591 -1.783 1.00 95.44 203 CYS A N 1
ATOM 1597 C CA . CYS A 1 203 ? -9.338 2.298 -2.961 1.00 95.44 203 CYS A CA 1
ATOM 1598 C C . CYS A 1 203 ? -10.622 1.563 -2.544 1.00 95.44 203 CYS A C 1
ATOM 1600 O O . CYS A 1 203 ? -10.551 0.475 -1.957 1.00 95.44 203 CYS A O 1
ATOM 1602 N N . ILE A 1 204 ? -11.790 2.166 -2.792 1.00 96.56 204 ILE A N 1
ATOM 1603 C CA . ILE A 1 204 ? -13.074 1.680 -2.269 1.00 96.56 204 ILE A CA 1
ATOM 1604 C C . ILE A 1 204 ? -13.408 0.296 -2.821 1.00 96.56 204 ILE A C 1
ATOM 1606 O O . ILE A 1 204 ? -13.826 -0.558 -2.040 1.00 96.56 204 ILE A O 1
ATOM 1610 N N . ALA A 1 205 ? -13.172 0.038 -4.112 1.00 95.00 205 ALA A N 1
ATOM 1611 C CA . ALA A 1 205 ? -13.466 -1.255 -4.723 1.00 95.00 205 ALA A CA 1
ATOM 1612 C C . ALA A 1 205 ? -12.654 -2.381 -4.060 1.00 95.00 205 ALA A C 1
ATOM 1614 O O . ALA A 1 205 ? -13.199 -3.402 -3.627 1.00 95.00 205 ALA A O 1
ATOM 1615 N N . VAL A 1 206 ? -11.352 -2.144 -3.889 1.00 95.31 206 VAL A N 1
ATOM 1616 C CA . VAL A 1 206 ? -10.398 -3.087 -3.288 1.00 95.31 206 VAL A CA 1
ATOM 1617 C C . VAL A 1 206 ? -10.708 -3.314 -1.811 1.00 95.31 206 VAL A C 1
ATOM 1619 O O . VAL A 1 206 ? -10.775 -4.451 -1.339 1.00 95.31 206 VAL A O 1
ATOM 1622 N N . PHE A 1 207 ? -10.921 -2.236 -1.058 1.00 95.81 207 PHE A N 1
ATOM 1623 C CA . PHE A 1 207 ? -11.180 -2.333 0.372 1.00 95.81 207 PHE A CA 1
ATOM 1624 C C . PHE A 1 207 ? -12.548 -2.965 0.659 1.00 95.81 207 PHE A C 1
ATOM 1626 O O . PHE A 1 207 ? -12.656 -3.769 1.584 1.00 95.81 207 PHE A O 1
ATOM 1633 N N . CYS A 1 208 ? -13.564 -2.671 -0.161 1.00 95.38 208 CYS A N 1
ATOM 1634 C CA . CYS A 1 208 ? -14.884 -3.299 -0.096 1.00 95.38 208 CYS A CA 1
ATOM 1635 C C . CYS A 1 208 ? -14.797 -4.813 -0.335 1.00 95.38 208 CYS A C 1
ATOM 1637 O O . CYS A 1 208 ? -15.327 -5.589 0.461 1.00 95.38 208 CYS A O 1
ATOM 1639 N N . ALA A 1 209 ? -14.086 -5.248 -1.381 1.00 93.38 209 ALA A N 1
ATOM 1640 C CA . ALA A 1 209 ? -13.873 -6.671 -1.658 1.00 93.38 209 ALA A CA 1
ATOM 1641 C C . ALA A 1 209 ? -13.129 -7.383 -0.514 1.00 93.38 209 ALA A C 1
ATOM 1643 O O . ALA A 1 209 ? -13.382 -8.552 -0.221 1.00 93.38 209 ALA A O 1
ATOM 1644 N N . PHE A 1 210 ? -12.245 -6.666 0.182 1.00 93.00 210 PHE A N 1
ATOM 1645 C CA . PHE A 1 210 ? -11.487 -7.201 1.305 1.00 93.00 210 PHE A CA 1
ATOM 1646 C C . PHE A 1 210 ? -12.306 -7.376 2.597 1.00 93.00 210 PHE A C 1
ATOM 1648 O O . PHE A 1 210 ? -11.899 -8.153 3.461 1.00 93.00 210 PHE A O 1
ATOM 1655 N N . LEU A 1 211 ? -13.459 -6.713 2.756 1.00 91.25 211 LEU A N 1
ATOM 1656 C CA . LEU A 1 211 ? -14.226 -6.702 4.016 1.00 91.25 211 LEU A CA 1
ATOM 1657 C C . LEU A 1 211 ? -14.584 -8.096 4.550 1.00 91.25 211 LEU A C 1
ATOM 1659 O O . LEU A 1 211 ? -14.655 -8.291 5.765 1.00 91.25 211 LEU A O 1
ATOM 1663 N N . ILE A 1 212 ? -14.792 -9.064 3.657 1.00 89.50 212 ILE A N 1
ATOM 1664 C CA . ILE A 1 212 ? -15.166 -10.441 4.009 1.00 89.50 212 ILE A CA 1
ATOM 1665 C C . ILE A 1 212 ? -13.971 -11.302 4.447 1.00 89.50 212 ILE A C 1
ATOM 1667 O O . ILE A 1 212 ? -14.155 -12.384 5.007 1.00 89.50 212 ILE A O 1
ATOM 1671 N N . ALA A 1 213 ? -12.739 -10.845 4.207 1.00 90.00 213 ALA A N 1
ATOM 1672 C CA . ALA A 1 213 ? -11.542 -11.616 4.499 1.00 90.00 213 ALA A CA 1
ATOM 1673 C C . ALA A 1 213 ? -11.354 -11.813 6.011 1.00 90.00 213 ALA A C 1
ATOM 1675 O O . ALA A 1 213 ? -11.572 -10.913 6.826 1.00 90.00 213 ALA A O 1
ATOM 1676 N N . LYS A 1 214 ? -10.838 -12.980 6.418 1.00 88.69 214 LYS A N 1
ATOM 1677 C CA . LYS A 1 214 ? -10.523 -13.266 7.832 1.00 88.69 214 LYS A CA 1
ATOM 1678 C C . LYS A 1 214 ? -9.565 -12.223 8.419 1.00 88.69 214 LYS A C 1
ATOM 1680 O O . LYS A 1 214 ? -9.708 -11.823 9.576 1.00 88.69 214 LYS A O 1
ATOM 1685 N N . GLN A 1 215 ? -8.611 -11.772 7.612 1.00 88.88 215 GLN A N 1
ATOM 1686 C CA . GLN A 1 215 ? -7.604 -10.771 7.940 1.00 88.88 215 GLN A CA 1
ATOM 1687 C C . GLN A 1 215 ? -8.236 -9.386 8.198 1.00 88.88 215 GLN A C 1
ATOM 1689 O O . GLN A 1 215 ? -7.730 -8.633 9.036 1.00 88.88 215 GLN A O 1
ATOM 1694 N N . ALA A 1 216 ? -9.385 -9.075 7.582 1.00 89.06 216 ALA A N 1
ATOM 1695 C CA . ALA A 1 216 ? -10.100 -7.809 7.758 1.00 89.06 216 ALA A CA 1
ATOM 1696 C C . ALA A 1 216 ? -10.618 -7.593 9.186 1.00 89.06 216 ALA A C 1
ATOM 1698 O O . ALA A 1 216 ? -10.825 -6.455 9.604 1.00 89.06 216 ALA A O 1
ATOM 1699 N N . LYS A 1 217 ? -10.717 -8.652 10.006 1.00 89.12 217 LYS A N 1
ATOM 1700 C CA . LYS A 1 217 ? -11.069 -8.541 11.435 1.00 89.12 217 LYS A CA 1
ATOM 1701 C C . LYS A 1 217 ? -10.132 -7.609 12.219 1.00 89.12 217 LYS A C 1
ATOM 1703 O O . LYS A 1 217 ? -10.553 -7.048 13.227 1.00 89.12 217 LYS A O 1
ATOM 1708 N N . ARG A 1 218 ? -8.887 -7.405 11.767 1.00 90.12 218 ARG A N 1
ATOM 1709 C CA . ARG A 1 218 ? -7.937 -6.447 12.375 1.00 90.12 218 ARG A CA 1
ATOM 1710 C C . ARG A 1 218 ? -8.244 -4.984 12.020 1.00 90.12 218 ARG A C 1
ATOM 1712 O O . ARG A 1 218 ? -7.808 -4.064 12.719 1.00 90.12 218 ARG A O 1
ATOM 1719 N N . LEU A 1 219 ? -9.009 -4.761 10.955 1.00 93.19 219 LEU A N 1
ATOM 1720 C CA . LEU A 1 219 ? -9.288 -3.454 10.358 1.00 93.19 219 LEU A CA 1
ATOM 1721 C C . LEU A 1 219 ? -10.675 -2.907 10.709 1.00 93.19 219 LEU A C 1
ATOM 1723 O O . LEU A 1 219 ? -11.194 -2.067 9.986 1.00 93.19 219 LEU A O 1
ATOM 1727 N N . ARG A 1 220 ? -11.277 -3.363 11.815 1.00 89.94 220 ARG A N 1
ATOM 1728 C CA . ARG A 1 220 ? -12.600 -2.888 12.247 1.00 89.94 220 ARG A CA 1
ATOM 1729 C C . ARG A 1 220 ? -12.677 -1.353 12.333 1.00 89.94 220 ARG A C 1
ATOM 1731 O O . ARG A 1 220 ? -11.683 -0.744 12.720 1.00 89.94 220 ARG A O 1
ATOM 1738 N N . PRO A 1 221 ? -13.841 -0.746 12.053 1.00 94.31 221 PRO A N 1
ATOM 1739 C CA . PRO A 1 221 ? -14.016 0.709 11.962 1.00 94.31 221 PRO A CA 1
ATOM 1740 C C . PRO A 1 221 ? -13.926 1.470 13.293 1.00 94.31 221 PRO A C 1
ATOM 1742 O O . PRO A 1 221 ? -13.772 2.686 13.277 1.00 94.31 221 PRO A O 1
ATOM 1745 N N . ASP A 1 222 ? -13.975 0.781 14.436 1.00 94.12 222 ASP A N 1
ATOM 1746 C CA . ASP A 1 222 ? -14.144 1.401 15.758 1.00 94.12 222 ASP A CA 1
ATOM 1747 C C . ASP A 1 222 ? -13.113 2.497 16.049 1.00 94.12 222 ASP A C 1
ATOM 1749 O O . ASP A 1 222 ? -11.907 2.218 16.111 1.00 94.12 222 ASP A O 1
ATOM 1753 N N . GLY A 1 223 ? -13.597 3.732 16.222 1.00 89.94 223 GLY A N 1
ATOM 1754 C CA . GLY A 1 223 ? -12.783 4.903 16.568 1.00 89.94 223 GLY A CA 1
ATOM 1755 C C . GLY A 1 223 ? -11.794 5.333 15.479 1.00 89.94 223 GLY A C 1
ATOM 1756 O O . GLY A 1 223 ? -10.880 6.114 15.744 1.00 89.94 223 GLY A O 1
ATOM 1757 N N . ARG A 1 224 ? -11.925 4.798 14.261 1.00 95.25 224 ARG A N 1
ATOM 1758 C CA . ARG A 1 224 ? -11.051 5.099 13.123 1.00 95.25 224 ARG A CA 1
ATOM 1759 C C . ARG A 1 224 ? -11.771 5.968 12.105 1.00 95.25 224 ARG A C 1
ATOM 1761 O O . ARG A 1 224 ? -12.996 5.998 12.041 1.00 95.25 224 ARG A O 1
ATOM 1768 N N . TRP A 1 225 ? -10.981 6.648 11.293 1.00 96.62 225 TRP A N 1
ATOM 1769 C CA . TRP A 1 225 ? -11.456 7.412 10.153 1.00 96.62 225 TRP A CA 1
ATOM 1770 C C . TRP A 1 225 ? -11.321 6.557 8.895 1.00 96.62 225 TRP A C 1
ATOM 1772 O O . TRP A 1 225 ? -10.257 5.984 8.653 1.00 96.62 225 TRP A O 1
ATOM 1782 N N . LEU A 1 226 ? -12.393 6.454 8.113 1.00 97.12 226 LEU A N 1
ATOM 1783 C CA . LEU A 1 226 ? -12.372 5.773 6.822 1.00 97.12 226 LEU A CA 1
ATOM 1784 C C . LEU A 1 226 ? -11.970 6.779 5.744 1.00 97.12 226 LEU A C 1
ATOM 1786 O O . LEU A 1 226 ? -12.579 7.837 5.653 1.00 97.12 226 LEU A O 1
ATOM 1790 N N . ILE A 1 227 ? -10.966 6.468 4.933 1.00 96.25 227 ILE A N 1
ATOM 1791 C CA . ILE A 1 227 ? -10.644 7.206 3.710 1.00 96.25 227 ILE A CA 1
ATOM 1792 C C . ILE A 1 227 ? -11.061 6.364 2.509 1.00 96.25 227 ILE A C 1
ATOM 1794 O O . ILE A 1 227 ? -10.726 5.187 2.471 1.00 96.25 227 ILE A O 1
ATOM 1798 N N . LEU A 1 228 ? -11.800 6.927 1.558 1.00 96.75 228 LEU A N 1
ATOM 1799 C CA . LEU A 1 228 ? -12.239 6.229 0.347 1.00 96.75 228 LEU A CA 1
ATOM 1800 C C . LEU A 1 228 ? -11.890 7.052 -0.887 1.00 96.75 228 LEU A C 1
ATOM 1802 O O . LEU A 1 228 ? -12.223 8.231 -0.948 1.00 96.75 228 LEU A O 1
ATOM 1806 N N . GLU A 1 229 ? -11.256 6.420 -1.861 1.00 94.50 229 GLU A N 1
ATOM 1807 C CA . GLU A 1 229 ? -10.944 6.974 -3.182 1.00 94.50 229 GLU A CA 1
ATOM 1808 C C . GLU A 1 229 ? -11.179 5.908 -4.252 1.00 94.50 229 GLU A C 1
ATOM 1810 O O . GLU A 1 229 ? -11.234 4.721 -3.929 1.00 94.50 229 GLU A O 1
ATOM 1815 N N . ASP A 1 230 ? -11.368 6.314 -5.503 1.00 93.31 230 ASP A N 1
ATOM 1816 C CA . ASP A 1 230 ? -11.312 5.412 -6.655 1.00 93.31 230 ASP A CA 1
ATOM 1817 C C . ASP A 1 230 ? -11.165 6.210 -7.952 1.00 93.31 230 ASP A C 1
ATOM 1819 O O . ASP A 1 230 ? -11.278 7.432 -7.962 1.00 93.31 230 ASP A O 1
ATOM 1823 N N . ILE A 1 231 ? -10.961 5.527 -9.075 1.00 88.88 231 ILE A N 1
ATOM 1824 C CA . ILE A 1 231 ? -10.907 6.152 -10.394 1.00 88.88 231 ILE A CA 1
ATOM 1825 C C . ILE A 1 231 ? -11.715 5.331 -11.398 1.00 88.88 231 ILE A C 1
ATOM 1827 O O . ILE A 1 231 ? -11.544 4.120 -11.509 1.00 88.88 231 ILE A O 1
ATOM 1831 N N . ARG A 1 232 ? -12.548 6.007 -12.201 1.00 85.19 232 ARG A N 1
ATOM 1832 C CA . ARG A 1 232 ? -13.368 5.394 -13.271 1.00 85.19 232 ARG A CA 1
ATOM 1833 C C . ARG A 1 232 ? -14.398 4.364 -12.797 1.00 85.19 232 ARG A C 1
ATOM 1835 O O . ARG A 1 232 ? -14.794 3.498 -13.577 1.00 85.19 232 ARG A O 1
ATOM 1842 N N . GLU A 1 233 ? -14.873 4.461 -11.560 1.00 90.00 233 GLU A N 1
ATOM 1843 C CA . GLU A 1 233 ? -15.978 3.611 -11.117 1.00 90.00 233 GLU A CA 1
ATOM 1844 C C . GLU A 1 233 ? -17.333 4.159 -11.565 1.00 90.00 233 GLU A C 1
ATOM 1846 O O . GLU A 1 233 ? -17.634 5.346 -11.437 1.00 90.00 233 GLU A O 1
ATOM 1851 N N . ALA A 1 234 ? -18.176 3.269 -12.087 1.00 91.44 234 ALA A N 1
ATOM 1852 C CA . ALA A 1 234 ? -19.529 3.634 -12.484 1.00 91.44 234 ALA A CA 1
ATOM 1853 C C . ALA A 1 234 ? -20.387 3.949 -11.239 1.00 91.44 234 ALA A C 1
ATOM 1855 O O . ALA A 1 234 ? -20.263 3.244 -10.231 1.00 91.44 234 ALA A O 1
ATOM 1856 N N . PRO A 1 235 ? -21.328 4.914 -11.300 1.00 92.44 235 PRO A N 1
ATOM 1857 C CA . PRO A 1 235 ? -22.141 5.302 -10.142 1.00 92.44 235 PRO A CA 1
ATOM 1858 C C . PRO A 1 235 ? -22.844 4.132 -9.436 1.00 92.44 235 PRO A C 1
ATOM 1860 O O . PRO A 1 235 ? -22.847 4.061 -8.210 1.00 92.44 235 PRO A O 1
ATOM 1863 N N . TYR A 1 236 ? -23.370 3.161 -10.190 1.00 95.12 236 TYR A N 1
ATOM 1864 C CA . TYR A 1 236 ? -24.048 1.993 -9.612 1.00 95.12 236 TYR A CA 1
ATOM 1865 C C . TYR A 1 236 ? -23.100 1.046 -8.849 1.00 95.12 236 TYR A C 1
ATOM 1867 O O . TYR A 1 236 ? -23.540 0.285 -7.986 1.00 95.12 236 TYR A O 1
ATOM 1875 N N . ARG A 1 237 ? -21.798 1.051 -9.168 1.00 95.31 237 ARG A N 1
ATOM 1876 C CA . ARG A 1 237 ? -20.792 0.279 -8.425 1.00 95.31 237 ARG A CA 1
ATOM 1877 C C . ARG A 1 237 ? -20.442 0.975 -7.122 1.00 95.31 237 ARG A C 1
ATOM 1879 O O . ARG A 1 237 ? -20.415 0.312 -6.091 1.00 95.31 237 ARG A O 1
ATOM 1886 N N . LEU A 1 238 ? -20.274 2.300 -7.158 1.00 94.75 238 LEU A N 1
ATOM 1887 C CA . LEU A 1 238 ? -20.090 3.109 -5.953 1.00 94.75 238 LEU A CA 1
ATOM 1888 C C . LEU A 1 238 ? -21.249 2.904 -4.974 1.00 94.75 238 LEU A C 1
ATOM 1890 O O . LEU A 1 238 ? -21.002 2.599 -3.809 1.00 94.75 238 LEU A O 1
ATOM 1894 N N . ASP A 1 239 ? -22.495 2.976 -5.456 1.00 96.38 239 ASP A N 1
ATOM 1895 C CA . ASP A 1 239 ? -23.692 2.683 -4.655 1.00 96.38 239 ASP A CA 1
ATOM 1896 C C . ASP A 1 239 ? -23.594 1.313 -3.964 1.00 96.38 239 ASP A C 1
ATOM 1898 O O . ASP A 1 239 ? -23.720 1.211 -2.743 1.00 96.38 239 ASP A O 1
ATOM 1902 N N . ARG A 1 240 ? -23.236 0.265 -4.716 1.00 97.12 240 ARG A N 1
ATOM 1903 C CA . ARG A 1 240 ? -23.056 -1.088 -4.173 1.00 97.12 240 ARG A CA 1
ATOM 1904 C C . ARG A 1 240 ? -21.943 -1.171 -3.128 1.00 97.12 240 ARG A C 1
ATOM 1906 O O . ARG A 1 240 ? -22.090 -1.898 -2.140 1.00 97.12 240 ARG A O 1
ATOM 1913 N N . TYR A 1 241 ? -20.834 -0.462 -3.321 1.00 97.19 241 TYR A N 1
ATOM 1914 C CA . TYR A 1 241 ? -19.750 -0.439 -2.342 1.00 97.19 241 TYR A CA 1
ATOM 1915 C C . TYR A 1 241 ? -20.208 0.238 -1.047 1.00 97.19 241 TYR A C 1
ATOM 1917 O O . TYR A 1 241 ? -20.087 -0.356 0.025 1.00 97.19 241 TYR A O 1
ATOM 1925 N N . PHE A 1 242 ? -20.820 1.423 -1.127 1.00 96.62 242 PHE A N 1
ATOM 1926 C CA . PHE A 1 242 ? -21.379 2.110 0.042 1.00 96.62 242 PHE A CA 1
ATOM 1927 C C . PHE A 1 242 ? -22.455 1.270 0.742 1.00 96.62 242 PHE A C 1
ATOM 1929 O O . PHE A 1 242 ? -22.440 1.153 1.970 1.00 96.62 242 PHE A O 1
ATOM 1936 N N . ALA A 1 243 ? -23.337 0.615 -0.016 1.00 97.06 243 ALA A N 1
ATOM 1937 C CA . ALA A 1 243 ? -24.319 -0.316 0.526 1.00 97.06 243 ALA A CA 1
ATOM 1938 C C . ALA A 1 243 ? -23.646 -1.474 1.281 1.00 97.06 243 ALA A C 1
ATOM 1940 O O . ALA A 1 243 ? -24.089 -1.830 2.370 1.00 97.06 243 ALA A O 1
ATOM 1941 N N . SER A 1 244 ? -22.532 -2.007 0.774 1.00 96.25 244 SER A N 1
ATOM 1942 C CA . SER A 1 244 ? -21.765 -3.066 1.447 1.00 96.25 244 SER A CA 1
ATOM 1943 C C . SER A 1 244 ? -21.177 -2.603 2.786 1.00 96.25 244 SER A C 1
ATOM 1945 O O . SER A 1 244 ? -21.304 -3.312 3.785 1.00 96.25 244 SER A O 1
ATOM 1947 N N . PHE A 1 245 ? -20.606 -1.394 2.861 1.00 96.31 245 PHE A N 1
ATOM 1948 C CA . PHE A 1 245 ? -20.157 -0.815 4.139 1.00 96.31 245 PHE A CA 1
ATOM 1949 C C . PHE A 1 245 ? -21.319 -0.604 5.117 1.00 96.31 245 PHE A C 1
ATOM 1951 O O . PHE A 1 245 ? -21.181 -0.897 6.308 1.00 96.31 245 PHE A O 1
ATOM 1958 N N . LYS A 1 246 ? -22.471 -0.134 4.623 1.00 96.12 246 LYS A N 1
ATOM 1959 C CA . LYS A 1 246 ? -23.683 0.048 5.432 1.00 96.12 246 LYS A CA 1
ATOM 1960 C C . LYS A 1 246 ? -24.185 -1.282 5.995 1.00 96.12 246 LYS A C 1
ATOM 1962 O O . LYS A 1 246 ? -24.409 -1.379 7.195 1.00 96.12 246 LYS A O 1
ATOM 1967 N N . LEU A 1 247 ? -24.305 -2.313 5.160 1.00 95.06 247 LEU A N 1
ATOM 1968 C CA . LEU A 1 247 ? -24.735 -3.655 5.572 1.00 95.06 247 LEU A CA 1
ATOM 1969 C C . LEU A 1 247 ? -23.761 -4.298 6.566 1.00 95.06 247 LEU A C 1
ATOM 1971 O O . LEU A 1 247 ? -24.179 -5.026 7.461 1.00 95.06 247 LEU A O 1
ATOM 1975 N N . ALA A 1 248 ? -22.467 -3.994 6.454 1.00 93.44 248 ALA A N 1
ATOM 1976 C CA . ALA A 1 248 ? -21.460 -4.426 7.415 1.00 93.44 248 ALA A CA 1
ATOM 1977 C C . ALA A 1 248 ? -21.468 -3.609 8.731 1.00 93.44 248 ALA A C 1
ATOM 1979 O O . ALA A 1 248 ? -20.643 -3.874 9.611 1.00 93.44 248 ALA A O 1
ATOM 1980 N N . GLY A 1 249 ? -22.349 -2.608 8.869 1.00 94.06 249 GLY A N 1
ATOM 1981 C CA . GLY A 1 249 ? -22.459 -1.742 10.049 1.00 94.06 249 GLY A CA 1
ATOM 1982 C C . GLY A 1 249 ? -21.243 -0.838 10.256 1.00 94.06 249 GLY A C 1
ATOM 1983 O O . GLY A 1 249 ? -20.881 -0.527 11.391 1.00 94.06 249 GLY A O 1
ATOM 1984 N N . TRP A 1 250 ? -20.531 -0.481 9.180 1.00 95.38 250 TRP A N 1
ATOM 1985 C CA . TRP A 1 250 ? -19.297 0.294 9.302 1.00 95.38 250 TRP A CA 1
ATOM 1986 C C . TRP A 1 250 ? -19.554 1.752 9.650 1.00 95.38 250 TRP A C 1
ATOM 1988 O O . TRP A 1 250 ? -18.887 2.282 10.536 1.00 95.38 250 TRP A O 1
ATOM 1998 N N . PHE A 1 251 ? -20.517 2.391 8.984 1.00 95.31 251 PHE A N 1
ATOM 1999 C CA . PHE A 1 251 ? -20.770 3.824 9.152 1.00 95.31 251 PHE A CA 1
ATOM 2000 C C . PHE A 1 251 ? -21.198 4.204 10.571 1.00 95.31 251 PHE A C 1
ATOM 2002 O O . PHE A 1 251 ? -20.840 5.283 11.028 1.00 95.31 251 PHE A O 1
ATOM 2009 N N . ASP A 1 252 ? -21.832 3.289 11.304 1.00 94.94 252 ASP A N 1
ATOM 2010 C CA . ASP A 1 252 ? -22.260 3.520 12.689 1.00 94.94 252 ASP A CA 1
ATOM 2011 C C . ASP A 1 252 ? -21.095 3.520 13.697 1.00 94.94 252 ASP A C 1
ATOM 2013 O O . ASP A 1 252 ? -21.268 3.862 14.863 1.00 94.94 252 ASP A O 1
ATOM 2017 N N . ARG A 1 253 ? -19.898 3.090 13.275 1.00 95.31 253 ARG A N 1
ATOM 2018 C CA . ARG A 1 253 ? -18.750 2.814 14.161 1.00 95.31 253 ARG A CA 1
ATOM 2019 C C . ARG A 1 253 ? -17.523 3.674 13.864 1.00 95.31 253 ARG A C 1
ATOM 2021 O O . ARG A 1 253 ? -16.547 3.630 14.620 1.00 95.31 253 ARG A O 1
ATOM 2028 N N . LEU A 1 254 ? -17.542 4.405 12.751 1.00 96.19 254 LEU A N 1
ATOM 2029 C CA . LEU A 1 254 ? -16.448 5.276 12.332 1.00 96.19 254 LEU A CA 1
ATOM 2030 C C . LEU A 1 254 ? -16.430 6.566 13.152 1.00 96.19 254 LEU A C 1
ATOM 2032 O O . LEU A 1 254 ? -17.467 7.128 13.481 1.00 96.19 254 LEU A O 1
ATOM 2036 N N . ALA A 1 255 ? -15.227 7.070 13.415 1.00 95.69 255 ALA A N 1
ATOM 2037 C CA . ALA A 1 255 ? -15.025 8.400 13.9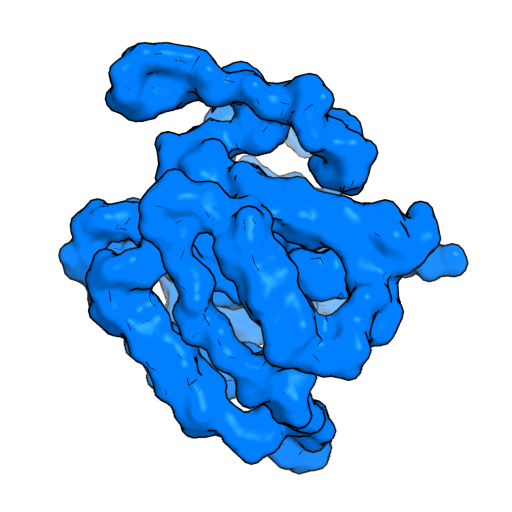86 1.00 95.69 255 ALA A CA 1
ATOM 2038 C C . ALA A 1 255 ? -15.077 9.513 12.923 1.00 95.69 255 ALA A C 1
ATOM 2040 O O . ALA A 1 255 ? -15.229 10.682 13.265 1.00 95.69 255 ALA A O 1
ATOM 2041 N N . GLY A 1 256 ? -14.937 9.162 11.643 1.00 95.88 256 GLY A N 1
ATOM 2042 C CA . GLY A 1 256 ? -15.030 10.103 10.534 1.00 95.88 256 GLY A CA 1
ATOM 2043 C C . GLY A 1 256 ? -14.870 9.433 9.172 1.00 95.88 256 GLY A C 1
ATOM 2044 O O . GLY A 1 256 ? -14.447 8.277 9.074 1.00 95.88 256 GLY A O 1
ATOM 2045 N N . LEU A 1 257 ? -15.213 10.174 8.120 1.00 96.19 257 LEU A N 1
ATOM 2046 C CA . LEU A 1 257 ? -15.135 9.744 6.726 1.00 96.19 257 LEU A CA 1
ATOM 2047 C C . LEU A 1 257 ? -14.431 10.823 5.898 1.00 96.19 257 LEU A C 1
ATOM 2049 O O . LEU A 1 257 ? -14.799 11.994 5.950 1.00 96.19 257 LEU A O 1
ATOM 2053 N N . ILE A 1 258 ? -13.425 10.412 5.133 1.00 95.56 258 ILE A N 1
ATOM 2054 C CA . ILE A 1 258 ? -12.709 11.224 4.154 1.00 95.56 258 ILE A CA 1
ATOM 2055 C C . ILE A 1 258 ? -13.022 10.641 2.783 1.00 95.56 258 ILE A C 1
ATOM 2057 O O . ILE A 1 258 ? -12.745 9.473 2.517 1.00 95.56 258 ILE A O 1
ATOM 2061 N N . ILE A 1 259 ? -13.592 11.464 1.915 1.00 94.50 259 ILE A N 1
ATOM 2062 C CA . ILE A 1 259 ? -13.837 11.125 0.518 1.00 94.50 259 ILE A CA 1
ATOM 2063 C C . ILE A 1 259 ? -12.738 11.805 -0.292 1.00 94.50 259 ILE A C 1
ATOM 2065 O O . ILE A 1 259 ? -12.612 13.030 -0.267 1.00 94.50 259 ILE A O 1
ATOM 2069 N N . GLY A 1 260 ? -11.893 10.987 -0.911 1.00 91.31 260 GLY A N 1
ATOM 2070 C CA . GLY A 1 260 ? -10.888 11.418 -1.866 1.00 91.31 260 GLY A CA 1
ATOM 2071 C C . GLY A 1 260 ? -11.514 11.791 -3.204 1.00 91.31 260 GLY A C 1
ATOM 2072 O O . GLY A 1 260 ? -12.733 11.888 -3.346 1.00 91.31 260 GLY A O 1
ATOM 2073 N N . ASP A 1 261 ? -10.658 12.012 -4.189 1.00 82.62 261 ASP A N 1
ATOM 2074 C CA . ASP A 1 261 ? -11.103 12.326 -5.536 1.00 82.62 261 ASP A CA 1
ATOM 2075 C C . ASP A 1 261 ? -11.588 11.054 -6.256 1.00 82.62 261 ASP A C 1
ATOM 2077 O O . ASP A 1 261 ? -10.901 10.035 -6.226 1.00 82.62 261 ASP A O 1
ATOM 2081 N N . PHE A 1 262 ? -12.769 11.129 -6.875 1.00 83.69 262 PHE A N 1
ATOM 2082 C CA . PHE A 1 262 ? -13.353 10.088 -7.735 1.00 83.69 262 PHE A CA 1
ATOM 2083 C C . PHE A 1 262 ? -13.340 10.488 -9.218 1.00 83.69 262 PHE A C 1
ATOM 2085 O O . PHE A 1 262 ? -13.824 9.743 -10.076 1.00 83.69 262 PHE A O 1
ATOM 2092 N N . HIS A 1 263 ? -12.827 11.680 -9.537 1.00 73.62 263 HIS A N 1
ATOM 2093 C CA . HIS A 1 263 ? -12.777 12.186 -10.893 1.00 73.62 263 HIS A CA 1
ATOM 2094 C C . HIS A 1 263 ? -11.871 11.318 -11.761 1.00 73.62 263 HIS A C 1
ATOM 2096 O O . HIS A 1 263 ? -10.736 10.966 -11.428 1.00 73.62 263 HIS A O 1
ATOM 2102 N N . THR A 1 264 ? -12.385 11.024 -12.947 1.00 57.78 264 THR A N 1
ATOM 2103 C CA . THR A 1 264 ? -11.542 10.607 -14.056 1.00 57.78 264 THR A CA 1
ATOM 2104 C C . THR A 1 264 ? -10.942 11.882 -14.638 1.00 57.78 264 THR A C 1
ATOM 2106 O O . THR A 1 264 ? -11.716 12.796 -14.917 1.00 57.78 264 THR A O 1
ATOM 2109 N N . PRO A 1 265 ? -9.616 11.999 -14.818 1.00 54.41 265 PRO A N 1
ATOM 2110 C CA . PRO A 1 265 ? -9.094 13.042 -15.685 1.00 54.41 265 PRO A CA 1
ATOM 2111 C C . PRO A 1 265 ? -9.687 12.793 -17.075 1.00 54.41 265 PRO A C 1
ATOM 2113 O O . PRO A 1 265 ? -9.432 11.729 -17.647 1.00 54.41 265 PRO A O 1
ATOM 2116 N N . GLU A 1 266 ? -10.539 13.708 -17.533 1.00 45.62 266 GLU A N 1
ATOM 2117 C CA . GLU A 1 266 ? -10.962 13.793 -18.935 1.00 45.62 266 GLU A CA 1
ATOM 2118 C C . GLU A 1 266 ? -9.747 14.003 -19.850 1.00 45.62 266 GLU A C 1
ATOM 2120 O O . GLU A 1 266 ? -8.788 14.697 -19.425 1.00 45.62 266 GLU A O 1
#

Radius of gyration: 18.89 Å; chains: 1; bounding box: 48×42×39 Å

Organism: NCBI:txid412755